Protein AF-A0A970ACL9-F1 (afdb_monomer_lite)

Secondary structure (DSSP, 8-state):
-------GGG--SS--EEEEEEPTTPEEESSTT--EEEE-SS-EEEEEEEETTEEEEEETTEEEEEEGGGEESS--EEEEEESS-EEEESSTT--EEEEEPTT-EEEEEEETTEEEEEETTEEEEEEGGGEESS--EEEEEEPTTPEEESSTT--EEEE-SS-EEEEEEEETTEEEEEETTEEEEEEGGGEESS--EEEEEESS-EEEESSTT--EEEEE-TT-EEEEEEETTEEEEEETTEEEEEEGGGEE-

Sequence (253 aa):
GKTCYVYSSMLQADPIKVTRYIYANSIIRSAPNGSMITKLWRPLLINGTLEGAWTKFTYDGNPAYVATSLTTTTNPPITGYAKSAINVRNAPGGSVIGTIPIGRQIKGVLVGNMVRFTYNNRTGYISASLLQETPVQVTRYIIANSIIRSAPNGSIIIRTWRPLLVSGTIEGAWLKFTYNSKTAYVAMSLTTTGNPAMTGYAKQTLYVRYTPNGSVVGTIPAGYKVSGVLVGNMVRFTYNGRTSYVYASLLRK

pLDDT: mean 95.45, std 6.12, range [53.5, 98.62]

Foldseek 3Di:
DDDDDDPPVPDDPDFAKDWWKQAAQFFKAQDVVHDTPDGHNGIDIFIFTDDDQWTWGDDPNHIIITGPVRIGPDFAKDKFFQQAKWFKALDVVHDGPDIAGGQEIDIATDDHQWGWDQDPNHTIITGVVRGDNDFDKDKWKQAAQFFKALDVVHHTPDGHRHIDTFIAGDHGQWGWGDDPNHIIITGPVRIDPDFAKDKFFFQAWWFKALDVVHDGDDIDGGRDIFTATDDHQWGFGDDPNGTITTGPVRGDD

Radius of gyration: 28.05 Å; chains: 1; bounding box: 60×48×88 Å

Structure (mmCIF, N/CA/C/O backbone):
data_AF-A0A970ACL9-F1
#
_entry.id   AF-A0A970ACL9-F1
#
loop_
_atom_site.group_PDB
_atom_site.id
_atom_site.type_symbol
_atom_site.label_atom_id
_atom_site.label_alt_id
_atom_site.label_comp_id
_atom_site.label_asym_id
_atom_site.label_entity_id
_atom_site.label_seq_id
_atom_site.pdbx_PDB_ins_code
_atom_site.Cartn_x
_atom_site.Cartn_y
_atom_site.Cartn_z
_atom_site.occupancy
_atom_site.B_iso_or_equiv
_atom_site.auth_seq_id
_atom_site.auth_comp_id
_atom_site.auth_asym_id
_atom_site.auth_atom_id
_atom_site.pdbx_PDB_model_num
ATOM 1 N N . GLY A 1 1 ? 15.636 27.192 -54.192 1.00 56.62 1 GLY A N 1
ATOM 2 C CA . GLY A 1 1 ? 15.854 26.239 -53.084 1.00 56.62 1 GLY A CA 1
ATOM 3 C C . GLY A 1 1 ? 17.215 25.604 -53.257 1.00 56.62 1 GLY A C 1
ATOM 4 O O . GLY A 1 1 ? 17.603 25.384 -54.395 1.00 56.62 1 GLY A O 1
ATOM 5 N N . LYS A 1 2 ? 17.967 25.371 -52.177 1.00 53.50 2 LYS A N 1
ATOM 6 C CA . LYS A 1 2 ? 19.235 24.633 -52.267 1.00 53.50 2 LYS A CA 1
ATOM 7 C C . LYS A 1 2 ? 18.927 23.147 -52.445 1.00 53.50 2 LYS A C 1
ATOM 9 O O . LYS A 1 2 ? 18.208 22.579 -51.628 1.00 53.50 2 LYS A O 1
ATOM 14 N N . THR A 1 3 ? 19.453 22.544 -53.505 1.00 71.69 3 THR A N 1
ATOM 15 C CA . THR A 1 3 ? 19.417 21.092 -53.697 1.00 71.69 3 THR A CA 1
ATOM 16 C C . THR A 1 3 ? 20.441 20.462 -52.761 1.00 71.69 3 THR A C 1
ATOM 18 O O . THR A 1 3 ? 21.625 20.786 -52.836 1.00 71.69 3 THR A O 1
ATOM 21 N N . CYS A 1 4 ? 19.985 19.586 -51.870 1.00 64.00 4 CYS A N 1
ATOM 22 C CA . CYS A 1 4 ? 20.847 18.795 -50.997 1.00 64.00 4 CYS A CA 1
ATOM 23 C C . CYS A 1 4 ? 20.868 17.351 -51.503 1.00 64.00 4 CYS A C 1
ATOM 25 O O . CYS A 1 4 ? 19.813 16.781 -51.776 1.00 64.00 4 CYS A O 1
ATOM 27 N N . TYR A 1 5 ? 22.060 16.766 -51.603 1.00 79.75 5 TYR A N 1
ATOM 28 C CA . TYR A 1 5 ? 22.259 15.369 -51.978 1.00 79.75 5 TYR A CA 1
ATOM 29 C C . TYR A 1 5 ? 22.613 14.552 -50.732 1.00 79.75 5 TYR A C 1
ATOM 31 O O . TYR A 1 5 ? 23.406 14.996 -49.902 1.00 79.75 5 TYR A O 1
ATOM 39 N N . VAL A 1 6 ? 22.033 13.358 -50.613 1.00 78.69 6 VAL A N 1
ATOM 40 C CA . VAL A 1 6 ? 22.414 12.340 -49.627 1.00 78.69 6 VAL A CA 1
ATOM 41 C C . VAL A 1 6 ? 22.835 11.089 -50.384 1.00 78.69 6 VAL A C 1
ATOM 43 O O . VAL A 1 6 ? 22.217 10.729 -51.386 1.00 78.69 6 VAL A O 1
ATOM 46 N N . TYR A 1 7 ? 23.900 10.435 -49.929 1.00 78.19 7 TYR A N 1
ATOM 47 C CA . TYR A 1 7 ? 24.307 9.164 -50.509 1.00 78.19 7 TYR A CA 1
ATOM 48 C C . TYR A 1 7 ? 23.232 8.115 -50.233 1.00 78.19 7 TYR A C 1
ATOM 50 O O . TYR A 1 7 ? 22.834 7.918 -49.086 1.00 78.19 7 TYR A O 1
ATOM 58 N N . SER A 1 8 ? 22.784 7.410 -51.271 1.00 78.00 8 SER A N 1
ATOM 59 C CA . SER A 1 8 ? 21.812 6.319 -51.131 1.00 78.00 8 SER A CA 1
ATOM 60 C C . SER A 1 8 ? 22.306 5.212 -50.195 1.00 78.00 8 SER A C 1
ATOM 62 O O . SER A 1 8 ? 21.502 4.593 -49.511 1.00 78.00 8 SER A O 1
ATOM 64 N N . SER A 1 9 ? 23.625 5.025 -50.085 1.00 78.75 9 SER A N 1
ATOM 65 C CA . SER A 1 9 ? 24.265 4.115 -49.127 1.00 78.75 9 SER A CA 1
ATOM 66 C C . SER A 1 9 ? 24.070 4.505 -47.655 1.00 78.75 9 SER A C 1
ATOM 68 O O . SER A 1 9 ? 24.301 3.678 -46.779 1.00 78.75 9 SER A O 1
ATOM 70 N N . MET A 1 10 ? 23.648 5.741 -47.369 1.00 76.25 10 MET A N 1
ATOM 71 C CA . MET A 1 10 ? 23.310 6.216 -46.020 1.00 76.25 10 MET A CA 1
ATOM 72 C C . MET A 1 10 ? 21.811 6.102 -45.710 1.00 76.25 10 MET A C 1
ATOM 74 O O . MET A 1 10 ? 21.384 6.467 -44.615 1.00 76.25 10 MET A O 1
ATOM 78 N N . LEU A 1 11 ? 21.002 5.627 -46.662 1.00 74.81 11 LEU A N 1
ATOM 79 C CA . LEU A 1 11 ? 19.568 5.428 -46.482 1.00 74.81 11 LEU A CA 1
ATOM 80 C C . LEU A 1 11 ? 19.300 3.984 -46.057 1.00 74.81 11 LEU A C 1
ATOM 82 O O . LEU A 1 11 ? 19.805 3.040 -46.658 1.00 74.81 11 LEU A O 1
ATOM 86 N N . GLN A 1 12 ? 18.466 3.814 -45.036 1.00 76.19 12 GLN A N 1
ATOM 87 C CA . GLN A 1 12 ? 17.973 2.510 -44.611 1.00 76.19 12 GLN A CA 1
ATOM 88 C C . GLN A 1 12 ? 16.493 2.397 -44.979 1.00 76.19 12 GLN A C 1
ATOM 90 O O . GLN A 1 12 ? 15.707 3.283 -44.651 1.00 76.19 12 GLN A O 1
ATOM 95 N N . ALA A 1 13 ? 16.127 1.317 -45.672 1.00 73.62 13 ALA A N 1
ATOM 96 C CA . ALA A 1 13 ? 14.748 1.073 -46.094 1.00 73.62 13 ALA A CA 1
ATOM 97 C C . ALA A 1 13 ? 13.833 0.739 -44.905 1.00 73.62 13 ALA A C 1
ATOM 99 O O . ALA A 1 13 ? 12.689 1.186 -44.853 1.00 73.62 13 ALA A O 1
ATOM 100 N N . ASP A 1 14 ? 14.360 -0.011 -43.934 1.00 82.38 14 ASP A N 1
ATOM 101 C CA . ASP A 1 14 ? 13.601 -0.467 -42.777 1.00 82.38 14 ASP A CA 1
ATOM 102 C C . ASP A 1 14 ? 13.785 0.444 -41.557 1.00 82.38 14 ASP A C 1
ATOM 104 O O . ASP A 1 14 ? 14.912 0.830 -41.230 1.00 82.38 14 ASP A O 1
ATOM 108 N N . PRO A 1 15 ? 12.707 0.728 -40.805 1.00 84.69 15 PRO A N 1
ATOM 109 C CA . PRO A 1 15 ? 12.819 1.447 -39.548 1.00 84.69 15 PRO A CA 1
ATOM 110 C C . PRO A 1 15 ? 13.696 0.697 -38.534 1.00 84.69 15 PRO A C 1
ATOM 112 O O . PRO A 1 15 ? 13.547 -0.512 -38.327 1.00 84.69 15 PRO A O 1
ATOM 115 N N . ILE A 1 16 ? 14.580 1.421 -37.843 1.00 91.00 16 ILE A N 1
ATOM 116 C CA . ILE A 1 16 ? 15.475 0.835 -36.836 1.00 91.00 16 ILE A CA 1
ATOM 117 C C . ILE A 1 16 ? 14.667 0.480 -35.584 1.00 91.00 16 ILE A C 1
ATOM 119 O O . ILE A 1 16 ? 14.319 1.352 -34.782 1.00 91.00 16 ILE A O 1
ATOM 123 N N . LYS A 1 17 ? 14.381 -0.811 -35.402 1.00 95.31 17 LYS A N 1
ATOM 124 C CA . LYS A 1 17 ? 13.713 -1.340 -34.205 1.00 95.31 17 LYS A CA 1
ATOM 125 C C . LYS A 1 17 ? 14.690 -1.446 -33.038 1.00 95.31 17 LYS A C 1
ATOM 127 O O . LYS A 1 17 ? 15.824 -1.889 -33.203 1.00 95.31 17 LYS A O 1
ATOM 132 N N . VAL A 1 18 ? 14.234 -1.078 -31.844 1.00 96.25 18 VAL A N 1
ATOM 133 C CA . VAL A 1 18 ? 15.039 -1.095 -30.617 1.00 96.25 18 VAL A CA 1
ATOM 134 C C . VAL A 1 18 ? 14.248 -1.626 -29.427 1.00 96.25 18 VAL A C 1
ATOM 136 O O . VAL A 1 18 ? 13.055 -1.360 -29.284 1.00 96.25 18 VAL A O 1
ATOM 139 N N . THR A 1 19 ? 14.945 -2.312 -28.525 1.00 97.50 19 THR A N 1
ATOM 140 C CA . THR A 1 19 ? 14.450 -2.659 -27.190 1.00 97.50 19 THR A CA 1
ATOM 141 C C . THR A 1 19 ? 15.291 -1.917 -26.166 1.00 97.50 19 THR A C 1
ATOM 143 O O . THR A 1 19 ? 16.500 -2.136 -26.076 1.00 97.50 19 THR A O 1
ATOM 146 N N . ARG A 1 20 ? 14.679 -0.995 -25.421 1.00 97.69 20 ARG A N 1
ATOM 147 C CA . ARG A 1 20 ? 15.388 -0.137 -24.457 1.00 97.69 20 ARG A CA 1
ATOM 148 C C . ARG A 1 20 ? 14.536 0.092 -23.218 1.00 97.69 20 ARG A C 1
ATOM 150 O O . ARG A 1 20 ? 13.313 -0.013 -23.262 1.00 97.69 20 ARG A O 1
ATOM 157 N N . TYR A 1 21 ? 15.182 0.449 -22.119 1.00 98.44 21 TYR A N 1
ATOM 158 C CA . TYR A 1 21 ? 14.506 1.009 -20.962 1.00 98.44 21 TYR A CA 1
ATOM 159 C C . TYR A 1 21 ? 14.418 2.518 -21.093 1.00 98.44 21 TYR A C 1
ATOM 161 O O . TYR A 1 21 ? 15.411 3.178 -21.386 1.00 98.44 21 TYR A O 1
ATOM 169 N N . ILE A 1 22 ? 13.251 3.068 -20.803 1.00 98.50 22 ILE A N 1
ATOM 170 C CA . ILE A 1 22 ? 13.083 4.487 -20.517 1.00 98.50 22 ILE A CA 1
ATOM 171 C C . ILE A 1 22 ? 13.465 4.719 -19.055 1.00 98.50 22 ILE A C 1
ATOM 173 O O . ILE A 1 22 ? 13.025 3.958 -18.189 1.00 98.50 22 ILE A O 1
ATOM 177 N N . TYR A 1 23 ? 14.257 5.751 -18.759 1.00 98.25 23 TYR A N 1
ATOM 178 C CA . TYR A 1 23 ? 14.570 6.105 -17.374 1.00 98.25 23 TYR A CA 1
ATOM 179 C C . TYR A 1 23 ? 13.318 6.543 -16.603 1.00 98.25 23 TYR A C 1
ATOM 181 O O . TYR A 1 23 ? 12.404 7.156 -17.161 1.00 98.25 23 TYR A O 1
ATOM 189 N N . ALA A 1 24 ? 13.302 6.295 -15.290 1.00 97.25 24 ALA A N 1
ATOM 190 C CA . ALA A 1 24 ? 12.320 6.913 -14.403 1.00 97.25 24 ALA A CA 1
ATOM 191 C C . ALA A 1 24 ? 12.362 8.445 -14.528 1.00 97.25 24 ALA A C 1
ATOM 193 O O . ALA A 1 24 ? 13.385 9.024 -14.888 1.00 97.25 24 ALA A O 1
ATOM 194 N N . ASN A 1 25 ? 11.250 9.099 -14.214 1.00 97.12 25 ASN A N 1
ATOM 195 C CA . ASN A 1 25 ? 11.011 10.536 -14.347 1.00 97.12 25 ASN A CA 1
ATOM 196 C C . ASN A 1 25 ? 11.028 11.088 -15.780 1.00 97.12 25 ASN A C 1
ATOM 198 O O . ASN A 1 25 ? 10.815 12.289 -15.960 1.00 97.12 25 ASN A O 1
ATOM 202 N N . SER A 1 26 ? 11.218 10.241 -16.793 1.00 98.12 26 SER A N 1
ATOM 203 C CA . SER A 1 26 ? 11.101 10.649 -18.192 1.00 98.12 26 SER A CA 1
ATOM 204 C C . SER A 1 26 ? 9.653 10.958 -18.557 1.00 98.12 26 SER A C 1
ATOM 206 O O . SER A 1 26 ? 8.713 10.338 -18.051 1.00 98.12 26 SER A O 1
ATOM 208 N N . ILE A 1 27 ? 9.488 11.912 -19.469 1.00 98.25 27 ILE A N 1
ATOM 209 C CA . ILE A 1 27 ? 8.192 12.323 -20.004 1.00 98.25 27 ILE A CA 1
ATOM 210 C C . ILE A 1 27 ? 7.910 11.527 -21.277 1.00 98.25 27 ILE A C 1
ATOM 212 O O . ILE A 1 27 ? 8.714 11.542 -22.210 1.00 98.25 27 ILE A O 1
ATOM 216 N N . ILE A 1 28 ? 6.749 10.881 -21.320 1.00 98.44 28 ILE A N 1
ATOM 217 C CA . ILE A 1 28 ? 6.194 10.248 -22.516 1.00 98.44 28 ILE A CA 1
ATOM 218 C C . ILE A 1 28 ? 5.257 11.240 -23.198 1.00 98.44 28 ILE A C 1
ATOM 220 O O . ILE A 1 28 ? 4.482 11.924 -22.524 1.00 98.44 28 ILE A O 1
ATOM 224 N N . ARG A 1 29 ? 5.332 11.335 -24.525 1.00 98.50 29 ARG A N 1
ATOM 225 C CA . ARG A 1 29 ? 4.602 12.323 -25.332 1.00 98.50 29 ARG A CA 1
ATOM 226 C C . ARG A 1 29 ? 3.764 11.679 -26.428 1.00 98.50 29 ARG A C 1
ATOM 228 O O . ARG A 1 29 ? 4.060 10.568 -26.857 1.00 98.50 29 ARG A O 1
ATOM 235 N N . SER A 1 30 ? 2.753 12.405 -26.901 1.00 98.00 30 SER A N 1
ATOM 236 C CA . SER A 1 30 ? 1.869 11.997 -28.007 1.00 98.00 30 SER A CA 1
ATOM 237 C C . SER A 1 30 ? 2.506 12.123 -29.393 1.00 98.00 30 SER A C 1
ATOM 239 O O . SER A 1 30 ? 2.114 11.421 -30.318 1.00 98.00 30 SER A O 1
ATOM 241 N N . ALA A 1 31 ? 3.510 12.987 -29.528 1.00 97.38 31 ALA A N 1
ATOM 242 C CA . ALA A 1 31 ? 4.313 13.200 -30.729 1.00 97.38 31 ALA A CA 1
ATOM 243 C C . ALA A 1 31 ? 5.703 13.736 -30.328 1.00 97.38 31 ALA A C 1
ATOM 245 O O . ALA A 1 31 ? 5.869 14.185 -29.184 1.00 97.38 31 ALA A O 1
ATOM 246 N N . PRO A 1 32 ? 6.695 13.759 -31.238 1.00 97.06 32 PRO A N 1
ATOM 247 C CA . PRO A 1 32 ? 7.915 14.543 -31.055 1.00 97.06 32 PRO A CA 1
ATOM 248 C C . PRO A 1 32 ? 7.588 15.985 -30.649 1.00 97.06 32 PRO A C 1
ATOM 250 O O . PRO A 1 32 ? 6.841 16.670 -31.340 1.00 97.06 32 PRO A O 1
ATOM 253 N N . ASN A 1 33 ? 8.101 16.435 -29.500 1.00 94.19 33 ASN A N 1
ATOM 254 C CA . ASN A 1 33 ? 7.779 17.735 -28.879 1.00 94.19 33 ASN A CA 1
ATOM 255 C C . ASN A 1 33 ? 6.285 17.998 -28.584 1.00 94.19 33 ASN A C 1
ATOM 257 O O . ASN A 1 33 ? 5.937 19.092 -28.149 1.00 94.19 33 ASN A O 1
ATOM 261 N N . GLY A 1 34 ? 5.410 17.009 -28.766 1.00 95.44 34 GLY A N 1
ATOM 262 C CA . GLY A 1 34 ? 3.977 17.131 -28.519 1.00 95.44 34 GLY A CA 1
ATOM 263 C C . GLY A 1 34 ? 3.615 17.119 -27.035 1.00 95.44 34 GLY A C 1
ATOM 264 O O . GLY A 1 34 ? 4.478 17.126 -26.147 1.00 95.44 34 GLY A O 1
ATOM 265 N N . SER A 1 35 ? 2.313 17.062 -26.764 1.00 97.81 35 SER A N 1
ATOM 266 C CA . SER A 1 35 ? 1.764 17.052 -25.408 1.00 97.81 35 SER A CA 1
ATOM 267 C C . SER A 1 35 ? 2.304 15.894 -24.567 1.00 97.81 35 SER A C 1
ATOM 269 O O . SER A 1 35 ? 2.528 14.785 -25.057 1.00 97.81 35 SER A O 1
ATOM 271 N N . MET A 1 36 ? 2.499 16.159 -23.274 1.00 98.00 36 MET A N 1
ATOM 272 C CA . MET A 1 36 ? 2.802 15.127 -22.283 1.00 98.00 36 MET A CA 1
ATOM 273 C C . MET A 1 36 ? 1.607 14.177 -22.150 1.00 98.00 36 MET A C 1
ATOM 275 O O . MET A 1 36 ? 0.497 14.624 -21.884 1.00 98.00 36 MET A O 1
ATOM 279 N N . ILE A 1 37 ? 1.861 12.875 -22.289 1.00 98.06 37 ILE A N 1
ATOM 280 C CA . ILE A 1 37 ? 0.926 11.812 -21.900 1.00 98.06 37 ILE A CA 1
ATOM 281 C C . ILE A 1 37 ? 1.091 11.540 -20.406 1.00 98.06 37 ILE A C 1
ATOM 283 O O . ILE A 1 37 ? 0.128 11.560 -19.648 1.00 98.06 37 ILE A O 1
ATOM 287 N N . THR A 1 38 ? 2.327 11.273 -19.974 1.00 97.94 38 THR A N 1
ATOM 288 C CA . THR A 1 38 ? 2.631 10.959 -18.576 1.00 97.94 38 THR A CA 1
ATOM 289 C C . THR A 1 38 ? 4.103 11.188 -18.250 1.00 97.94 38 THR A C 1
ATOM 291 O O . THR A 1 38 ? 4.957 11.231 -19.141 1.00 97.94 38 THR A O 1
ATOM 294 N N . LYS A 1 39 ? 4.406 11.292 -16.956 1.00 97.88 39 LYS A N 1
ATOM 295 C CA . LYS A 1 39 ? 5.760 11.214 -16.410 1.00 97.88 39 LYS A CA 1
ATOM 296 C C . LYS A 1 39 ? 5.913 9.879 -15.690 1.00 97.88 39 LYS A C 1
ATOM 298 O O . LYS A 1 39 ? 5.145 9.565 -14.785 1.00 97.88 39 LYS A O 1
ATOM 303 N N . LEU A 1 40 ? 6.900 9.085 -16.090 1.00 97.50 40 LEU A N 1
ATOM 304 C CA . LEU A 1 40 ? 7.096 7.760 -15.511 1.00 97.50 40 LEU A CA 1
ATOM 305 C C . LEU A 1 40 ? 7.622 7.856 -14.076 1.00 97.50 40 LEU A C 1
ATOM 307 O O . LEU A 1 40 ? 8.640 8.494 -13.841 1.00 97.50 40 LEU A O 1
ATOM 311 N N . TRP A 1 41 ? 7.012 7.147 -13.128 1.00 97.38 41 TRP A N 1
ATOM 312 C CA . TRP A 1 41 ? 7.556 7.034 -11.766 1.00 97.38 41 TRP A CA 1
ATOM 313 C C . TRP A 1 41 ? 8.668 5.974 -11.651 1.00 97.38 41 TRP A C 1
ATOM 315 O O . TRP A 1 41 ? 9.490 6.008 -10.739 1.00 97.38 41 TRP A O 1
ATOM 325 N N . ARG A 1 42 ? 8.719 5.023 -12.594 1.00 97.44 42 ARG A N 1
ATOM 326 C CA . ARG A 1 42 ? 9.724 3.950 -12.666 1.00 97.44 42 ARG A CA 1
ATOM 327 C C . ARG A 1 42 ? 10.261 3.774 -14.082 1.00 97.44 42 ARG A C 1
ATOM 329 O O . ARG A 1 42 ? 9.599 4.209 -15.022 1.00 97.44 42 ARG A O 1
ATOM 336 N N . PRO A 1 43 ? 11.390 3.071 -14.266 1.00 98.19 43 PRO A N 1
ATOM 337 C CA . PRO A 1 43 ? 11.818 2.699 -15.600 1.00 98.19 43 PRO A CA 1
ATOM 338 C C . PRO A 1 43 ? 10.804 1.776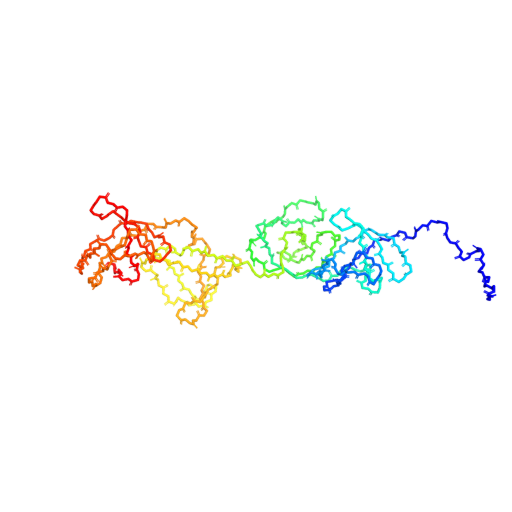 -16.289 1.00 98.19 43 PRO A C 1
ATOM 340 O O . PRO A 1 43 ? 10.104 0.996 -15.631 1.00 98.19 43 PRO A O 1
ATOM 343 N N . LEU A 1 44 ? 10.746 1.858 -17.615 1.00 97.81 44 LEU A N 1
ATOM 344 C CA . LEU A 1 44 ? 9.828 1.082 -18.448 1.00 97.81 44 LEU A CA 1
ATOM 345 C C . LEU A 1 44 ? 10.599 0.437 -19.596 1.00 97.81 44 LEU A C 1
ATOM 347 O O . LEU A 1 44 ? 11.246 1.144 -20.361 1.00 97.81 44 LEU A O 1
ATOM 351 N N . LEU A 1 45 ? 10.520 -0.887 -19.725 1.00 97.88 45 LEU A N 1
ATOM 352 C CA . LEU A 1 45 ? 11.012 -1.574 -20.914 1.00 97.88 45 LEU A CA 1
ATOM 353 C C . LEU A 1 45 ? 10.045 -1.334 -22.072 1.00 97.88 45 LEU A C 1
ATOM 355 O O . LEU A 1 45 ? 8.846 -1.573 -21.931 1.00 97.88 45 LEU A O 1
ATOM 359 N N . ILE A 1 46 ? 10.577 -0.917 -23.215 1.00 97.69 46 ILE A N 1
ATOM 360 C CA . ILE A 1 46 ? 9.810 -0.716 -24.440 1.00 97.69 46 ILE A CA 1
ATOM 361 C C . ILE A 1 46 ? 10.437 -1.470 -25.609 1.00 97.69 46 ILE A C 1
ATOM 363 O O . ILE A 1 46 ? 11.655 -1.633 -25.683 1.00 97.69 46 ILE A O 1
ATOM 367 N N . ASN A 1 47 ? 9.581 -1.868 -26.545 1.00 97.56 47 ASN A N 1
ATOM 368 C CA . ASN A 1 47 ? 9.962 -2.204 -27.911 1.00 97.56 47 ASN A CA 1
ATOM 369 C C . ASN A 1 47 ? 9.463 -1.063 -28.797 1.00 97.56 47 ASN A C 1
ATOM 371 O O . ASN A 1 47 ? 8.278 -0.726 -28.756 1.00 97.56 47 ASN A O 1
ATOM 375 N N . GLY A 1 48 ? 10.365 -0.440 -29.544 1.00 96.44 48 GLY A N 1
ATOM 376 C CA . GLY A 1 48 ? 10.070 0.767 -30.302 1.00 96.44 48 GLY A CA 1
ATOM 377 C C . GLY A 1 48 ? 10.874 0.874 -31.587 1.00 96.44 48 GLY A C 1
ATOM 378 O O . GLY A 1 48 ? 11.582 -0.049 -31.980 1.00 96.44 48 GLY A O 1
ATOM 379 N N . THR A 1 49 ? 10.742 2.020 -32.239 1.00 97.50 49 THR A N 1
ATOM 380 C CA . THR A 1 49 ? 11.418 2.380 -33.486 1.00 97.50 49 THR A CA 1
ATOM 381 C C . THR A 1 49 ? 12.095 3.734 -33.310 1.00 97.50 49 THR A C 1
ATOM 383 O O . THR A 1 49 ? 11.495 4.644 -32.733 1.00 97.50 49 THR A O 1
ATOM 386 N N . LEU A 1 50 ? 13.340 3.874 -33.765 1.00 95.44 50 LEU A N 1
ATOM 387 C CA . LEU A 1 50 ? 14.034 5.162 -33.758 1.00 95.44 50 LEU A CA 1
ATOM 388 C C . LEU A 1 50 ? 13.522 6.052 -34.894 1.00 95.44 50 LEU A C 1
ATOM 390 O O . LEU A 1 50 ? 13.519 5.655 -36.055 1.00 95.44 50 LEU A O 1
ATOM 394 N N . GLU A 1 51 ? 13.143 7.276 -34.544 1.00 93.56 51 GLU A N 1
ATOM 395 C CA . GLU A 1 51 ? 12.713 8.336 -35.454 1.00 93.56 51 GLU A CA 1
ATOM 396 C C . GLU A 1 51 ? 13.514 9.606 -35.119 1.00 93.56 51 GLU A C 1
ATOM 398 O O . GLU A 1 51 ? 13.105 10.465 -34.331 1.00 93.56 51 GLU A O 1
ATOM 403 N N . GLY A 1 52 ? 14.735 9.687 -35.660 1.00 90.12 52 GLY A N 1
ATOM 404 C CA . GLY A 1 52 ? 15.686 10.754 -35.344 1.00 90.12 52 GLY A CA 1
ATOM 405 C C . GLY A 1 52 ? 16.040 10.793 -33.851 1.00 90.12 52 GLY A C 1
ATOM 406 O O . GLY A 1 52 ? 16.517 9.812 -33.282 1.00 90.12 52 GLY A O 1
ATOM 407 N N . ALA A 1 53 ? 15.792 11.931 -33.196 1.00 95.75 53 ALA A N 1
ATOM 408 C CA . ALA A 1 53 ? 16.046 12.120 -31.762 1.00 95.75 53 ALA A CA 1
ATOM 409 C C . ALA A 1 53 ? 15.004 11.448 -30.840 1.00 95.75 53 ALA A C 1
ATOM 411 O O . ALA A 1 53 ? 15.104 11.560 -29.614 1.00 95.75 53 ALA A O 1
ATOM 412 N N . TRP A 1 54 ? 14.006 10.765 -31.407 1.00 97.94 54 TRP A N 1
ATOM 413 C CA . TRP A 1 54 ? 12.886 10.173 -30.682 1.00 97.94 54 TRP A CA 1
ATOM 414 C C . TRP A 1 54 ? 12.845 8.659 -30.846 1.00 97.94 54 TRP A C 1
ATOM 416 O O . TRP A 1 54 ? 13.257 8.104 -31.859 1.00 97.94 54 TRP A O 1
ATOM 426 N N . THR A 1 55 ? 12.316 7.983 -29.834 1.00 98.31 55 THR A N 1
ATOM 427 C CA . THR A 1 55 ? 11.927 6.578 -29.903 1.00 98.31 55 THR A CA 1
ATOM 428 C C . THR A 1 55 ? 10.408 6.512 -29.853 1.00 98.31 55 THR A C 1
ATOM 430 O O . THR A 1 55 ? 9.804 6.925 -28.857 1.00 98.31 55 THR A O 1
ATOM 433 N N . LYS A 1 56 ? 9.798 6.005 -30.922 1.00 98.31 56 LYS A N 1
ATOM 434 C CA . LYS A 1 56 ? 8.361 5.747 -31.025 1.00 98.31 56 LYS A CA 1
ATOM 435 C C . LYS A 1 56 ? 8.043 4.348 -30.519 1.00 98.31 56 LYS A C 1
ATOM 437 O O . LYS A 1 56 ? 8.725 3.391 -30.877 1.00 98.31 56 LYS A O 1
ATOM 442 N N . PHE A 1 57 ? 7.007 4.207 -29.709 1.00 98.12 57 PHE A N 1
ATOM 443 C CA . PHE A 1 57 ? 6.570 2.932 -29.146 1.00 98.12 57 PHE A CA 1
ATOM 444 C C . PHE A 1 57 ? 5.065 2.967 -28.853 1.00 98.12 57 PHE A C 1
ATOM 446 O O . PHE A 1 57 ? 4.418 3.995 -29.037 1.00 98.12 57 PHE A O 1
ATOM 453 N N . THR A 1 58 ? 4.497 1.848 -28.409 1.00 97.88 58 THR A N 1
ATOM 454 C CA . THR A 1 58 ? 3.095 1.790 -27.976 1.00 97.88 58 THR A CA 1
ATOM 455 C C . THR A 1 58 ? 3.007 1.941 -26.462 1.00 97.88 58 THR A C 1
ATOM 457 O O . THR A 1 58 ? 3.634 1.180 -25.724 1.00 97.88 58 THR A O 1
ATOM 460 N N . TYR A 1 59 ? 2.201 2.892 -26.000 1.00 97.06 59 TYR A N 1
ATOM 461 C CA . TYR A 1 59 ? 1.887 3.102 -24.590 1.00 97.06 59 TYR A CA 1
ATOM 462 C C . TYR A 1 59 ? 0.367 3.120 -24.420 1.00 97.06 59 TY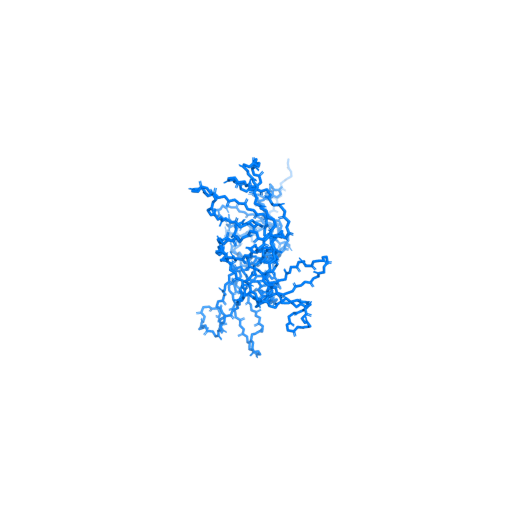R A C 1
ATOM 464 O O . TYR A 1 59 ? -0.317 3.881 -25.100 1.00 97.06 59 TYR A O 1
ATOM 472 N N . ASP A 1 60 ? -0.164 2.242 -23.564 1.00 94.75 60 ASP A N 1
ATOM 473 C CA . ASP A 1 60 ? -1.608 2.072 -23.340 1.00 94.75 60 ASP A CA 1
ATOM 474 C C . ASP A 1 60 ? -2.419 1.957 -24.650 1.00 94.75 60 ASP A C 1
ATOM 476 O O . ASP A 1 60 ? -3.447 2.602 -24.839 1.00 94.75 60 ASP A O 1
ATOM 480 N N . GLY A 1 61 ? -1.906 1.161 -25.597 1.00 96.19 61 GLY A N 1
ATOM 481 C CA . GLY A 1 61 ? -2.531 0.910 -26.902 1.00 96.19 61 GLY A CA 1
ATOM 482 C C . GLY A 1 61 ? -2.339 2.011 -27.952 1.00 96.19 61 GLY A C 1
ATOM 483 O O . GLY A 1 61 ? -2.670 1.789 -29.112 1.00 96.19 61 GLY A O 1
ATOM 484 N N . ASN A 1 62 ? -1.755 3.157 -27.593 1.00 97.31 62 ASN A N 1
ATOM 485 C CA . ASN A 1 62 ? -1.604 4.308 -28.482 1.00 97.31 62 ASN A CA 1
ATOM 486 C C . ASN A 1 62 ? -0.134 4.562 -28.864 1.00 97.31 62 ASN A C 1
ATOM 488 O O . ASN A 1 62 ? 0.768 4.215 -28.095 1.00 97.31 62 ASN A O 1
ATOM 492 N N . PRO A 1 63 ? 0.141 5.186 -30.026 1.00 97.69 63 PRO A N 1
ATOM 493 C CA . PRO A 1 63 ? 1.477 5.671 -30.354 1.00 97.69 63 PRO A CA 1
ATOM 494 C C . PRO A 1 63 ? 1.970 6.689 -29.322 1.00 97.69 63 PRO A C 1
ATOM 496 O O . PRO A 1 63 ? 1.256 7.621 -28.951 1.00 97.69 63 PRO A O 1
ATOM 499 N N . ALA A 1 64 ? 3.211 6.519 -28.887 1.00 98.50 64 ALA A N 1
ATOM 500 C CA . ALA A 1 64 ? 3.863 7.360 -27.903 1.00 98.50 64 ALA A CA 1
ATOM 501 C C . ALA A 1 64 ? 5.342 7.552 -28.241 1.00 98.50 64 ALA A C 1
ATOM 503 O O . ALA A 1 64 ? 5.952 6.744 -28.942 1.00 98.50 64 ALA A O 1
ATOM 504 N N . TYR A 1 65 ? 5.918 8.633 -27.725 1.00 98.62 65 TYR A N 1
ATOM 505 C CA . TYR A 1 65 ? 7.267 9.073 -28.053 1.00 98.62 65 TYR A CA 1
ATOM 506 C C . TYR A 1 65 ? 8.037 9.442 -26.791 1.00 98.62 65 TYR A C 1
ATOM 508 O O . TYR A 1 65 ? 7.503 10.055 -25.863 1.00 98.62 65 TYR A O 1
ATOM 516 N N . VAL A 1 66 ? 9.322 9.107 -26.779 1.00 98.62 66 VAL A N 1
ATOM 517 C CA . VAL A 1 66 ? 10.281 9.537 -25.757 1.00 98.62 66 VAL A CA 1
ATOM 518 C C . VAL A 1 66 ? 11.575 9.979 -26.428 1.00 98.62 66 VAL A C 1
ATOM 520 O O . VAL A 1 66 ? 11.939 9.446 -27.473 1.00 98.62 66 VAL A O 1
ATOM 523 N N . ALA A 1 67 ? 12.275 10.958 -25.855 1.00 98.25 67 ALA A N 1
ATOM 524 C CA . ALA A 1 67 ? 13.584 11.349 -26.365 1.00 98.25 67 ALA A CA 1
ATOM 525 C C . ALA A 1 67 ? 14.564 10.171 -26.242 1.00 98.25 67 ALA A C 1
ATOM 527 O O . ALA A 1 67 ? 14.698 9.579 -25.169 1.00 98.25 67 ALA A O 1
ATOM 528 N N . THR A 1 68 ? 15.272 9.839 -27.323 1.00 97.62 68 THR A N 1
ATOM 529 C CA . THR A 1 68 ? 16.194 8.690 -27.371 1.00 97.62 68 THR A CA 1
ATOM 530 C C . THR A 1 68 ? 17.321 8.816 -26.337 1.00 97.62 68 THR A C 1
ATOM 532 O O . THR A 1 68 ? 17.771 7.807 -25.791 1.00 97.62 68 THR A O 1
ATOM 535 N N . SER A 1 69 ? 17.721 10.045 -25.991 1.00 97.62 69 SER A N 1
ATOM 536 C CA . SER A 1 69 ? 18.690 10.347 -24.926 1.00 97.62 69 SER A CA 1
ATOM 537 C C . SER A 1 69 ? 18.218 9.963 -23.516 1.00 97.62 69 SER A C 1
ATOM 539 O O . SER A 1 69 ? 19.044 9.788 -22.626 1.00 97.62 69 SER A O 1
ATOM 541 N N . LEU A 1 70 ? 16.909 9.780 -23.307 1.00 98.19 70 LEU A N 1
ATOM 542 C CA . LEU A 1 70 ? 16.308 9.350 -22.037 1.00 98.19 70 LEU A CA 1
ATOM 543 C C . LEU A 1 70 ? 16.101 7.831 -21.958 1.00 98.19 70 LEU A C 1
ATOM 545 O O . LEU A 1 70 ? 15.348 7.337 -21.112 1.00 98.19 70 LEU A O 1
ATOM 549 N N . THR A 1 71 ? 16.748 7.080 -22.848 1.00 98.31 71 THR A N 1
ATOM 550 C CA . THR A 1 71 ? 16.640 5.624 -22.894 1.00 98.31 71 THR A CA 1
ATOM 551 C C . THR A 1 71 ? 18.007 4.957 -22.803 1.00 98.31 71 THR A C 1
ATOM 553 O O . THR A 1 71 ? 19.031 5.530 -23.179 1.00 98.31 71 THR A O 1
ATOM 556 N N . THR A 1 72 ? 18.030 3.727 -22.300 1.00 98.00 72 THR A N 1
ATOM 557 C CA . THR A 1 72 ? 19.245 2.935 -22.097 1.00 98.00 72 THR A CA 1
ATOM 558 C C . THR A 1 72 ? 19.025 1.469 -22.452 1.00 98.00 72 THR A C 1
ATOM 560 O O . THR A 1 72 ? 17.908 0.962 -22.400 1.00 98.00 72 THR A O 1
ATOM 563 N N . THR A 1 73 ? 20.093 0.772 -22.822 1.00 97.00 73 THR A N 1
ATOM 564 C CA . THR A 1 73 ? 20.107 -0.692 -22.973 1.00 97.00 73 THR A CA 1
ATOM 565 C C . THR A 1 73 ? 20.554 -1.399 -21.693 1.00 97.00 73 THR A C 1
ATOM 567 O O . THR A 1 73 ? 20.391 -2.610 -21.567 1.00 97.00 73 THR A O 1
ATOM 570 N N . THR A 1 74 ? 21.099 -0.659 -20.725 1.00 97.81 74 THR A N 1
ATOM 571 C CA . THR A 1 74 ? 21.512 -1.206 -19.433 1.00 97.81 74 THR A CA 1
ATOM 572 C C . THR A 1 74 ? 20.320 -1.333 -18.494 1.00 97.81 74 THR A C 1
ATOM 574 O O . THR A 1 74 ? 19.395 -0.527 -18.525 1.00 97.81 74 THR A O 1
ATOM 577 N N . ASN A 1 75 ? 20.347 -2.352 -17.637 1.00 98.19 75 ASN A N 1
ATOM 578 C CA . ASN A 1 75 ? 19.294 -2.595 -16.658 1.00 98.19 75 ASN A CA 1
ATOM 579 C C . ASN A 1 75 ? 19.282 -1.469 -15.598 1.00 98.19 75 ASN A C 1
ATOM 581 O O . ASN A 1 75 ? 20.256 -1.346 -14.848 1.00 98.19 75 ASN A O 1
ATOM 585 N N . PRO A 1 76 ? 18.220 -0.644 -15.510 1.00 98.06 76 PRO A N 1
ATOM 586 C CA . PRO A 1 76 ? 18.205 0.520 -14.631 1.00 98.06 76 PRO A CA 1
ATOM 587 C C . PRO A 1 76 ? 17.820 0.152 -13.187 1.00 98.06 76 PRO A C 1
ATOM 589 O O . PRO A 1 76 ? 17.076 -0.813 -12.965 1.00 98.06 76 PRO A O 1
ATOM 592 N N . PRO A 1 77 ? 18.267 0.926 -12.182 1.00 98.00 77 PRO A N 1
ATOM 593 C CA . PRO A 1 77 ? 17.812 0.755 -10.808 1.00 98.00 77 PRO A CA 1
ATOM 594 C C . PRO A 1 77 ? 16.325 1.105 -10.671 1.00 98.00 77 PRO A C 1
ATOM 596 O O . PRO A 1 77 ? 15.797 1.977 -11.363 1.00 98.00 77 PRO A O 1
ATOM 599 N N . ILE A 1 78 ? 15.648 0.443 -9.738 1.00 98.25 78 ILE A N 1
ATOM 600 C CA . ILE A 1 78 ? 14.243 0.692 -9.412 1.00 98.25 78 ILE A CA 1
ATOM 601 C C . ILE A 1 78 ? 14.023 0.552 -7.906 1.00 98.25 78 ILE A C 1
ATOM 603 O O . ILE A 1 78 ? 14.555 -0.350 -7.254 1.00 98.25 78 ILE A O 1
ATOM 607 N N . THR A 1 79 ? 13.218 1.458 -7.356 1.00 97.50 79 THR A N 1
ATOM 608 C CA . THR A 1 79 ? 12.707 1.383 -5.987 1.00 97.50 79 THR A CA 1
ATOM 609 C C . THR A 1 79 ? 11.194 1.541 -6.016 1.00 97.50 79 THR A C 1
ATOM 611 O O . THR A 1 79 ? 10.673 2.350 -6.778 1.00 97.50 79 THR A O 1
ATOM 614 N N . GLY A 1 80 ? 10.485 0.768 -5.200 1.00 97.56 80 GLY A N 1
ATOM 615 C CA . GLY A 1 80 ? 9.037 0.891 -5.057 1.00 97.56 80 GLY A CA 1
ATOM 616 C C . GLY A 1 80 ? 8.508 0.073 -3.888 1.00 97.56 80 GLY A C 1
ATOM 617 O O . GLY A 1 80 ? 9.253 -0.663 -3.238 1.00 97.56 80 GLY A O 1
ATOM 618 N N . TYR A 1 81 ? 7.214 0.196 -3.623 1.00 97.56 81 TYR A N 1
ATOM 619 C CA . TYR A 1 81 ? 6.521 -0.510 -2.548 1.00 97.56 81 TYR A CA 1
ATOM 620 C C . TYR A 1 81 ? 5.598 -1.573 -3.128 1.00 97.56 81 TYR A C 1
ATOM 622 O O . TYR A 1 81 ? 4.901 -1.325 -4.110 1.00 97.56 81 TYR A O 1
ATOM 630 N N . ALA A 1 82 ? 5.580 -2.760 -2.528 1.00 97.25 82 ALA A N 1
ATOM 631 C CA . ALA A 1 82 ? 4.674 -3.824 -2.939 1.00 97.25 82 ALA A CA 1
ATOM 632 C C . ALA A 1 82 ? 3.209 -3.404 -2.721 1.00 97.25 82 ALA A C 1
ATOM 634 O O . ALA A 1 82 ? 2.794 -3.192 -1.583 1.0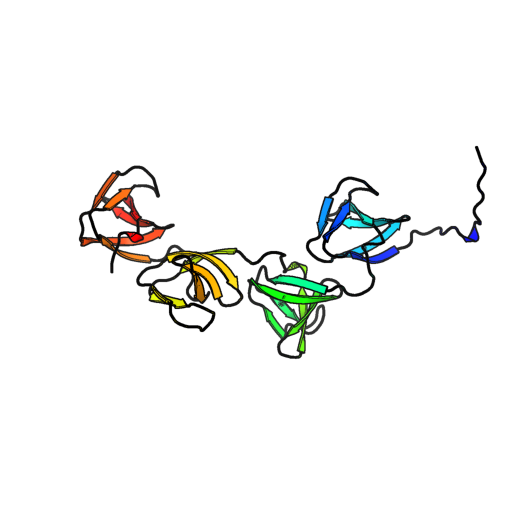0 97.25 82 ALA A O 1
ATOM 635 N N . LYS A 1 83 ? 2.407 -3.305 -3.790 1.00 95.50 83 LYS A N 1
ATOM 636 C CA . LYS A 1 83 ? 0.985 -2.900 -3.704 1.00 95.50 83 LYS A CA 1
ATOM 637 C C . LYS A 1 83 ? 0.055 -4.023 -3.220 1.00 95.50 83 LYS A C 1
ATOM 639 O O . LYS A 1 83 ? -1.113 -3.805 -2.933 1.00 95.50 83 LYS A O 1
ATOM 644 N N . SER A 1 84 ? 0.580 -5.244 -3.161 1.00 93.88 84 SER A N 1
ATOM 645 C CA . SER A 1 84 ? -0.088 -6.475 -2.723 1.00 93.88 84 SER A CA 1
ATOM 646 C C . SER A 1 84 ? 0.971 -7.472 -2.240 1.00 93.88 84 SER A C 1
ATOM 648 O O . SER A 1 84 ? 2.159 -7.148 -2.254 1.00 93.88 84 SER A O 1
ATOM 650 N N . ALA A 1 85 ? 0.570 -8.666 -1.801 1.00 94.31 85 ALA A N 1
ATOM 651 C CA . ALA A 1 85 ? 1.525 -9.753 -1.610 1.00 94.31 85 ALA A CA 1
ATOM 652 C C . ALA A 1 85 ? 2.081 -10.200 -2.976 1.00 94.31 85 ALA A C 1
ATOM 654 O O . ALA A 1 85 ? 1.313 -10.408 -3.914 1.00 94.31 85 ALA A O 1
ATOM 655 N N . ILE A 1 86 ? 3.404 -10.329 -3.098 1.00 96.50 86 ILE A N 1
ATOM 656 C CA . ILE A 1 86 ? 4.072 -10.626 -4.374 1.00 96.50 86 ILE A CA 1
ATOM 657 C C . ILE A 1 86 ? 4.914 -11.887 -4.246 1.00 96.50 86 ILE A C 1
ATOM 659 O O . ILE A 1 86 ? 5.776 -11.969 -3.374 1.00 96.50 86 ILE A O 1
ATOM 663 N N . ASN A 1 87 ? 4.728 -12.834 -5.160 1.00 97.62 87 ASN A 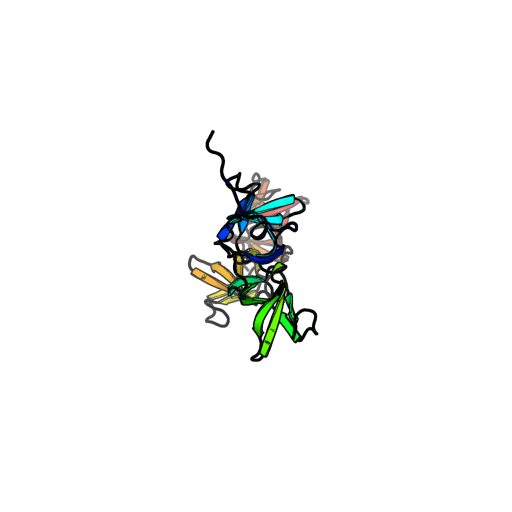N 1
ATOM 664 C CA . ASN A 1 87 ? 5.587 -14.010 -5.250 1.00 97.62 87 ASN A CA 1
ATOM 665 C C . ASN A 1 87 ? 6.995 -13.618 -5.710 1.00 97.62 87 ASN A C 1
ATOM 667 O O . ASN A 1 87 ? 7.161 -12.965 -6.744 1.00 97.62 87 ASN A O 1
ATOM 671 N N . VAL A 1 88 ? 8.000 -14.068 -4.965 1.00 98.38 88 VAL A N 1
ATOM 672 C CA . VAL A 1 88 ? 9.412 -14.007 -5.349 1.00 98.38 88 VAL A CA 1
ATOM 673 C C . VAL A 1 88 ? 9.743 -15.255 -6.144 1.00 98.38 88 VAL A C 1
ATOM 675 O O . VAL A 1 88 ? 9.412 -16.360 -5.719 1.00 98.38 88 VAL A O 1
ATOM 678 N N . ARG A 1 89 ? 10.414 -15.095 -7.281 1.00 98.25 89 ARG A N 1
ATOM 679 C CA . ARG A 1 89 ? 10.837 -16.198 -8.150 1.00 98.25 89 ARG A CA 1
ATOM 680 C C . ARG A 1 89 ? 12.356 -16.293 -8.235 1.00 98.25 89 ARG A C 1
ATOM 682 O O . ARG A 1 89 ? 13.037 -15.280 -8.086 1.00 98.25 89 ARG A O 1
ATOM 689 N N . ASN A 1 90 ? 12.885 -17.488 -8.486 1.00 97.56 90 ASN A N 1
ATOM 690 C CA . ASN A 1 90 ? 14.329 -17.711 -8.673 1.00 97.56 90 ASN A CA 1
ATOM 691 C C . ASN A 1 90 ? 14.869 -17.176 -10.015 1.00 97.56 90 ASN A C 1
ATOM 693 O O . ASN A 1 90 ? 16.053 -16.874 -10.124 1.00 97.56 90 ASN A O 1
ATOM 697 N N . ALA A 1 91 ? 14.000 -17.025 -11.013 1.00 96.25 91 ALA A N 1
ATOM 698 C CA . ALA A 1 91 ? 14.280 -16.439 -12.321 1.00 96.25 91 ALA A CA 1
ATOM 699 C C . ALA A 1 91 ? 13.009 -15.764 -12.877 1.00 96.25 91 ALA A C 1
ATOM 701 O O . ALA A 1 91 ? 11.905 -16.060 -12.401 1.00 96.25 91 ALA A O 1
ATOM 702 N N . PRO A 1 92 ? 13.107 -14.885 -13.893 1.00 93.38 92 PRO A N 1
ATOM 703 C CA . PRO A 1 92 ? 11.942 -14.441 -14.656 1.00 93.38 92 PRO A CA 1
ATOM 704 C C . PRO A 1 92 ? 11.160 -15.649 -15.198 1.00 93.38 92 PRO A C 1
ATOM 706 O O . PRO A 1 92 ? 11.714 -16.475 -15.910 1.00 93.38 92 PRO A O 1
ATOM 709 N N . GLY A 1 93 ? 9.889 -15.790 -14.810 1.00 88.31 93 GLY A N 1
ATOM 710 C CA . GLY A 1 93 ? 9.062 -16.954 -15.171 1.00 88.31 93 GLY A CA 1
ATOM 711 C C . GLY A 1 93 ? 9.384 -18.260 -14.423 1.00 88.31 93 GLY A C 1
ATOM 712 O O . GLY A 1 93 ? 8.672 -19.239 -14.605 1.00 88.31 93 GLY A O 1
ATOM 713 N N . GLY A 1 94 ? 10.399 -18.277 -13.552 1.00 94.31 94 GLY A N 1
ATOM 714 C CA . GLY A 1 94 ? 10.810 -19.461 -12.792 1.00 94.31 94 GLY A CA 1
ATOM 715 C C . GLY A 1 94 ? 9.930 -19.777 -11.575 1.00 94.31 94 GLY A C 1
ATOM 716 O O . GLY A 1 94 ? 8.911 -19.125 -11.320 1.00 94.31 94 GLY A O 1
ATOM 717 N N . SER A 1 95 ? 10.343 -20.773 -10.792 1.00 97.44 95 SER A N 1
ATOM 718 C CA . SER A 1 95 ? 9.641 -21.248 -9.593 1.00 97.44 95 SER A CA 1
ATOM 719 C C . SER A 1 95 ? 9.539 -20.180 -8.503 1.00 97.44 95 SER A C 1
ATOM 721 O O . SER A 1 95 ? 10.449 -19.370 -8.313 1.00 97.44 95 SER A O 1
ATOM 723 N N . VAL A 1 96 ? 8.431 -20.201 -7.755 1.00 98.19 96 VAL A N 1
ATOM 724 C CA . VAL A 1 96 ? 8.238 -19.348 -6.575 1.00 98.19 96 VAL A CA 1
ATOM 725 C C . VAL A 1 96 ? 9.115 -19.860 -5.431 1.00 98.19 96 VAL A C 1
ATOM 727 O O . VAL A 1 96 ? 9.070 -21.038 -5.097 1.00 98.19 96 VAL A O 1
ATOM 730 N N . ILE A 1 97 ? 9.904 -18.968 -4.834 1.00 97.81 97 ILE A N 1
ATOM 731 C CA . ILE A 1 97 ? 10.837 -19.254 -3.729 1.00 97.81 97 ILE A CA 1
ATOM 732 C C . ILE A 1 97 ? 10.470 -18.523 -2.432 1.00 97.81 97 ILE A C 1
ATOM 734 O O . ILE A 1 97 ? 11.193 -18.606 -1.442 1.00 97.81 97 ILE A O 1
ATOM 738 N N . GLY A 1 98 ? 9.372 -17.770 -2.441 1.00 97.62 98 GLY A N 1
ATOM 739 C CA . GLY A 1 98 ? 8.875 -17.045 -1.282 1.00 97.62 98 GLY A CA 1
ATOM 740 C C . GLY A 1 98 ? 7.906 -15.938 -1.671 1.00 97.62 98 GLY A C 1
ATOM 741 O O . GLY A 1 98 ? 7.516 -15.813 -2.833 1.00 97.62 98 GLY A O 1
ATOM 742 N N . THR A 1 99 ? 7.555 -15.106 -0.693 1.00 96.69 99 THR A N 1
ATOM 743 C CA . THR A 1 99 ? 6.579 -14.025 -0.861 1.00 96.69 99 THR A CA 1
ATOM 744 C C . THR A 1 99 ? 7.060 -12.756 -0.169 1.00 96.69 99 THR A C 1
ATOM 746 O O . THR A 1 99 ? 7.642 -12.793 0.917 1.00 96.69 99 THR A O 1
ATOM 749 N N . ILE A 1 100 ? 6.801 -11.617 -0.803 1.00 95.19 100 ILE A N 1
ATOM 750 C CA . ILE A 1 100 ? 6.959 -10.281 -0.239 1.00 95.19 100 ILE A CA 1
ATOM 751 C C . ILE A 1 100 ? 5.592 -9.792 0.246 1.00 95.19 100 ILE A C 1
ATOM 753 O O . ILE A 1 100 ? 4.646 -9.798 -0.544 1.00 95.19 100 ILE A O 1
ATOM 757 N N . PRO A 1 101 ? 5.459 -9.349 1.508 1.00 94.12 101 PRO A N 1
ATOM 758 C CA . PRO A 1 101 ? 4.213 -8.772 1.991 1.00 94.12 101 PRO A CA 1
ATOM 759 C C . PRO A 1 101 ? 3.960 -7.386 1.382 1.00 94.12 101 PRO A C 1
ATOM 761 O O . PRO A 1 101 ? 4.892 -6.665 1.016 1.00 94.12 101 PRO A O 1
ATOM 764 N N . ILE A 1 102 ? 2.686 -6.992 1.340 1.00 95.12 102 ILE A N 1
ATOM 765 C CA . ILE A 1 102 ? 2.250 -5.640 0.967 1.00 95.12 102 ILE A CA 1
ATOM 766 C C . ILE A 1 102 ? 2.986 -4.560 1.782 1.00 95.12 102 ILE A C 1
ATOM 768 O O . ILE A 1 102 ? 3.342 -4.761 2.943 1.00 95.12 102 ILE A O 1
ATOM 772 N N . GLY A 1 103 ? 3.251 -3.412 1.161 1.00 94.81 103 GLY A N 1
ATOM 773 C CA . GLY A 1 103 ? 3.921 -2.264 1.776 1.00 94.81 103 GLY A CA 1
ATOM 774 C C . GLY A 1 103 ? 5.431 -2.428 1.963 1.00 94.81 103 GLY A C 1
ATOM 775 O O . GLY A 1 103 ? 6.114 -1.465 2.304 1.00 94.81 103 GLY A O 1
ATOM 776 N N . ARG A 1 104 ? 6.008 -3.611 1.708 1.00 95.00 104 ARG A N 1
ATOM 777 C CA . ARG A 1 104 ? 7.465 -3.789 1.749 1.00 95.00 104 ARG A CA 1
ATOM 778 C C . ARG A 1 104 ? 8.119 -2.945 0.654 1.00 95.00 104 ARG A C 1
ATOM 780 O O . ARG A 1 104 ? 7.815 -3.115 -0.526 1.00 95.00 104 ARG A O 1
ATOM 787 N N . GLN A 1 105 ? 9.053 -2.076 1.046 1.00 95.69 105 GLN A N 1
ATOM 788 C CA . GLN A 1 105 ? 9.918 -1.380 0.096 1.00 95.69 105 GLN A CA 1
ATOM 789 C C . GLN A 1 105 ? 10.903 -2.371 -0.524 1.00 95.69 105 GLN A C 1
ATOM 791 O O . GLN A 1 105 ? 11.552 -3.137 0.200 1.00 95.69 105 GLN A O 1
ATOM 796 N N . ILE A 1 106 ? 11.029 -2.321 -1.844 1.00 96.88 106 ILE A N 1
ATOM 797 C CA . ILE A 1 106 ? 11.945 -3.124 -2.645 1.00 96.88 106 ILE A CA 1
ATOM 798 C C . ILE A 1 106 ? 12.891 -2.187 -3.383 1.00 96.88 106 ILE A C 1
ATOM 800 O O . ILE A 1 106 ? 12.456 -1.206 -3.984 1.00 96.88 106 ILE A O 1
ATOM 804 N N . LYS A 1 107 ? 14.182 -2.512 -3.326 1.00 97.75 107 LYS A N 1
ATOM 805 C CA . LYS A 1 107 ? 15.264 -1.849 -4.053 1.00 97.75 107 LYS A CA 1
ATOM 806 C C . LYS A 1 107 ? 15.972 -2.910 -4.884 1.00 97.75 107 LYS A C 1
ATOM 808 O O . LYS A 1 107 ? 16.327 -3.960 -4.350 1.00 97.75 107 LYS A O 1
ATOM 813 N N . GLY A 1 108 ? 16.146 -2.658 -6.172 1.00 98.19 108 GLY A N 1
ATOM 814 C CA . GLY A 1 108 ? 16.758 -3.623 -7.076 1.00 98.19 108 GLY A CA 1
ATOM 815 C C . GLY A 1 108 ? 17.036 -3.033 -8.447 1.00 98.19 108 GLY A C 1
ATOM 816 O O . GLY A 1 108 ? 17.109 -1.816 -8.617 1.00 98.19 108 GLY A O 1
ATOM 817 N N . VAL A 1 109 ? 17.177 -3.917 -9.427 1.00 98.31 109 VAL A N 1
ATOM 818 C CA . VAL A 1 109 ? 17.451 -3.563 -10.820 1.00 98.31 109 VAL A CA 1
ATOM 819 C C . VAL A 1 109 ? 16.361 -4.155 -11.706 1.00 98.31 109 VAL A C 1
ATOM 821 O O . VAL A 1 109 ? 15.987 -5.316 -11.531 1.00 98.31 109 VAL A O 1
ATOM 824 N N . LEU A 1 110 ? 15.839 -3.375 -12.649 1.00 98.06 110 LEU A N 1
ATOM 825 C CA . LEU A 1 110 ? 14.844 -3.844 -13.606 1.00 98.06 110 LEU A CA 1
ATOM 826 C C . LEU A 1 110 ? 15.516 -4.695 -14.696 1.00 98.06 110 LEU A C 1
ATOM 828 O O . LEU A 1 110 ? 16.378 -4.212 -15.423 1.00 98.06 110 LEU A O 1
ATOM 832 N N . VAL A 1 111 ? 15.118 -5.962 -14.793 1.00 97.31 111 VAL A N 1
ATOM 833 C CA . VAL A 1 111 ? 15.542 -6.932 -15.808 1.00 97.31 111 VAL A CA 1
ATOM 834 C C . VAL A 1 111 ? 14.294 -7.418 -16.537 1.00 97.31 111 VAL A C 1
ATOM 836 O O . VAL A 1 111 ? 13.465 -8.147 -15.983 1.00 97.31 111 VAL A O 1
ATOM 839 N N . GLY A 1 112 ? 14.123 -6.975 -17.775 1.00 95.50 112 GLY A N 1
ATOM 840 C CA . GLY A 1 112 ? 12.869 -7.126 -18.492 1.00 95.50 112 GLY A CA 1
ATOM 841 C C . GLY A 1 112 ? 11.745 -6.369 -17.772 1.00 95.50 112 GLY A C 1
ATOM 842 O O . GLY A 1 112 ? 11.852 -5.180 -17.488 1.00 95.50 112 GLY A O 1
ATOM 843 N N . ASN A 1 113 ? 10.688 -7.094 -17.403 1.00 95.25 113 ASN A N 1
ATOM 844 C CA . ASN A 1 113 ? 9.576 -6.584 -16.586 1.00 95.25 113 ASN A CA 1
ATOM 845 C C . ASN A 1 113 ? 9.655 -7.024 -15.107 1.00 95.25 113 ASN A C 1
ATOM 847 O O . ASN A 1 113 ? 8.684 -6.890 -14.352 1.00 95.25 113 ASN A O 1
ATOM 851 N N . MET A 1 114 ? 10.794 -7.583 -14.687 1.00 97.94 114 MET A N 1
ATOM 852 C CA . MET A 1 114 ? 11.023 -8.121 -13.346 1.00 97.94 114 MET A CA 1
ATOM 853 C C . MET A 1 114 ? 12.059 -7.285 -12.596 1.00 97.94 114 MET A C 1
ATOM 855 O O . MET A 1 114 ? 13.066 -6.877 -13.160 1.00 97.94 114 MET A O 1
ATOM 859 N N . VAL A 1 115 ? 11.856 -7.065 -11.303 1.00 98.50 115 VAL A N 1
ATOM 860 C CA . VAL A 1 115 ? 12.868 -6.472 -10.425 1.00 98.50 115 VAL A CA 1
ATOM 861 C C . VAL A 1 115 ? 13.726 -7.585 -9.855 1.00 98.50 115 VAL A C 1
ATOM 863 O O . VAL A 1 115 ? 13.222 -8.424 -9.111 1.00 98.50 115 VAL A O 1
ATOM 866 N N . ARG A 1 116 ? 15.015 -7.570 -10.187 1.00 98.62 116 ARG A N 1
ATOM 867 C CA . ARG A 1 116 ? 16.043 -8.427 -9.600 1.00 98.62 116 ARG A CA 1
ATOM 868 C C . ARG A 1 116 ? 16.581 -7.787 -8.324 1.00 98.62 116 ARG A C 1
ATOM 870 O O . ARG A 1 116 ? 16.999 -6.628 -8.345 1.00 98.62 116 ARG A O 1
ATOM 877 N N . PHE A 1 117 ? 16.596 -8.535 -7.230 1.00 98.38 117 PHE A N 1
ATOM 878 C CA . PHE A 1 117 ? 17.055 -8.070 -5.919 1.00 98.38 117 PHE A CA 1
ATOM 879 C C . PHE A 1 117 ? 17.566 -9.242 -5.072 1.00 98.38 117 PHE A C 1
ATOM 881 O O . PHE A 1 117 ? 17.383 -10.406 -5.432 1.00 98.38 117 PHE A O 1
ATOM 888 N N . THR A 1 118 ? 18.201 -8.942 -3.940 1.00 97.75 118 THR A N 1
ATOM 889 C CA . THR A 1 118 ? 18.622 -9.964 -2.974 1.00 97.75 118 THR A CA 1
ATOM 890 C C . THR A 1 118 ? 17.450 -10.354 -2.074 1.00 97.75 118 THR A C 1
ATOM 892 O O . THR A 1 118 ? 16.886 -9.511 -1.374 1.00 97.75 118 THR A O 1
ATOM 895 N N . TYR A 1 119 ? 17.110 -11.639 -2.059 1.00 96.81 119 TYR A N 1
ATOM 896 C CA . TYR A 1 119 ? 16.082 -12.240 -1.216 1.00 96.81 119 TYR A CA 1
ATOM 897 C C . TYR A 1 119 ? 16.673 -13.436 -0.467 1.00 96.81 119 TYR A C 1
ATOM 899 O O . TYR A 1 119 ? 17.144 -14.379 -1.098 1.00 96.81 119 TYR A O 1
ATOM 907 N N . ASN A 1 120 ? 16.674 -13.396 0.870 1.00 95.06 120 ASN A N 1
ATOM 908 C CA . ASN A 1 120 ? 17.240 -14.448 1.728 1.00 95.06 120 ASN A CA 1
ATOM 909 C C . ASN A 1 120 ? 18.642 -14.911 1.272 1.00 95.06 120 ASN A C 1
ATOM 911 O O . ASN A 1 120 ? 18.886 -16.101 1.087 1.00 95.06 120 ASN A O 1
ATOM 915 N N . ASN A 1 121 ? 19.551 -13.953 1.042 1.00 96.19 121 ASN A N 1
ATOM 916 C CA . ASN A 1 121 ? 20.929 -14.174 0.568 1.00 96.19 121 ASN A CA 1
ATOM 917 C C . ASN A 1 121 ? 21.058 -14.835 -0.818 1.00 96.19 121 ASN A C 1
ATOM 919 O O . ASN A 1 121 ? 22.125 -15.325 -1.176 1.00 96.19 121 ASN A O 1
ATOM 923 N N . ARG A 1 122 ? 19.989 -14.848 -1.620 1.00 96.25 122 ARG A N 1
ATOM 924 C CA . ARG A 1 122 ? 19.979 -15.360 -2.998 1.00 96.25 122 ARG A CA 1
ATOM 925 C C . ARG A 1 122 ? 19.372 -14.331 -3.945 1.00 96.25 122 ARG A C 1
ATOM 927 O O . ARG A 1 122 ? 18.780 -13.344 -3.516 1.00 96.25 122 ARG A O 1
ATOM 934 N N . THR A 1 123 ? 19.512 -14.559 -5.247 1.00 97.75 123 THR A N 1
ATOM 935 C CA . THR A 1 123 ? 18.841 -13.723 -6.249 1.00 97.75 123 THR A CA 1
ATOM 936 C C . THR A 1 123 ? 17.349 -14.050 -6.283 1.00 97.75 123 THR A C 1
ATOM 938 O O . THR A 1 123 ? 16.970 -15.215 -6.400 1.00 97.75 123 THR A O 1
ATOM 941 N N . GLY A 1 124 ? 16.511 -13.018 -6.205 1.00 98.31 124 GLY A N 1
ATOM 942 C CA . GLY A 1 124 ? 15.065 -13.108 -6.364 1.00 98.31 124 GLY A CA 1
ATOM 943 C C . GLY A 1 124 ? 14.549 -12.133 -7.419 1.00 98.31 124 GLY A C 1
ATOM 944 O O . GLY A 1 124 ? 15.151 -11.088 -7.676 1.00 98.31 124 GLY A O 1
ATOM 945 N N . TYR A 1 125 ? 13.409 -12.480 -8.012 1.00 98.62 125 TYR A N 1
ATOM 946 C CA . TYR A 1 125 ? 12.706 -11.680 -9.009 1.00 98.62 125 TYR A CA 1
ATOM 947 C C . TYR A 1 125 ? 11.252 -11.456 -8.592 1.00 98.62 125 TYR A C 1
ATOM 949 O O . TYR A 1 125 ? 10.571 -12.400 -8.190 1.00 98.62 125 TYR A O 1
ATOM 957 N N . ILE A 1 126 ? 10.763 -10.223 -8.717 1.00 98.44 126 ILE A N 1
ATOM 958 C CA . ILE A 1 126 ? 9.340 -9.879 -8.557 1.00 98.44 126 ILE A CA 1
ATOM 959 C C . ILE A 1 126 ? 8.838 -9.086 -9.761 1.00 98.44 126 ILE A C 1
ATOM 961 O O . ILE A 1 126 ? 9.610 -8.397 -10.420 1.00 98.44 126 ILE A O 1
ATOM 965 N N . SER A 1 127 ? 7.534 -9.123 -10.039 1.00 97.38 127 SER A N 1
ATOM 966 C CA . SER A 1 127 ? 6.971 -8.305 -11.117 1.00 97.38 127 SER A CA 1
ATOM 967 C C . SER A 1 127 ? 7.019 -6.822 -10.762 1.00 97.38 127 SER A C 1
ATOM 969 O O . SER A 1 127 ? 6.434 -6.405 -9.760 1.00 97.38 127 SER A O 1
ATOM 971 N N . ALA A 1 128 ? 7.645 -6.010 -11.619 1.00 97.38 128 ALA A N 1
ATOM 972 C CA . ALA A 1 128 ? 7.672 -4.561 -11.432 1.00 97.38 128 ALA A CA 1
ATOM 973 C C . ALA A 1 128 ? 6.251 -3.975 -11.432 1.00 97.38 128 ALA A C 1
ATOM 975 O O . ALA A 1 128 ? 5.967 -3.062 -10.665 1.00 97.38 128 ALA A O 1
ATOM 976 N N . SER A 1 129 ? 5.327 -4.547 -12.217 1.00 96.19 129 SER A N 1
ATOM 977 C CA . SER A 1 129 ? 3.916 -4.127 -12.299 1.00 96.19 129 SER A CA 1
ATOM 978 C C . SER A 1 129 ? 3.160 -4.156 -10.962 1.00 96.19 129 SER A C 1
ATOM 980 O O . SER A 1 129 ? 2.154 -3.458 -10.808 1.00 96.19 129 SER A O 1
ATOM 982 N N . LEU A 1 130 ? 3.654 -4.921 -9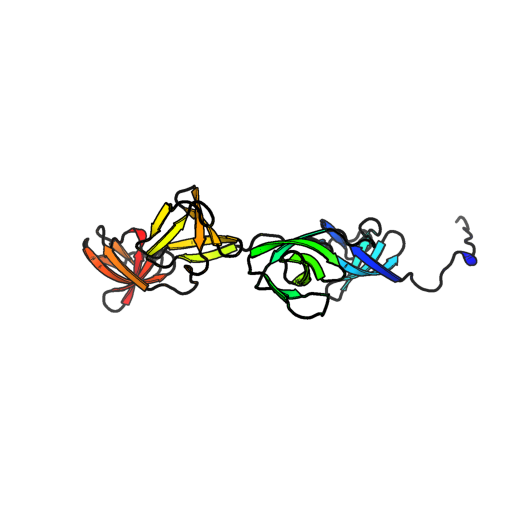.984 1.00 97.31 130 LEU A N 1
ATOM 983 C CA . LEU A 1 130 ? 3.081 -5.048 -8.643 1.00 97.31 130 LEU A CA 1
ATOM 984 C C . LEU A 1 130 ? 3.691 -4.068 -7.629 1.00 97.31 130 LEU A C 1
ATOM 986 O O . LEU A 1 130 ? 3.341 -4.104 -6.450 1.00 97.31 130 LEU A O 1
ATOM 990 N N . LEU A 1 131 ? 4.569 -3.176 -8.084 1.00 97.88 131 LEU A N 1
ATOM 991 C CA . LEU A 1 131 ? 5.093 -2.074 -7.292 1.00 97.88 131 LEU A CA 1
ATOM 992 C C . LEU A 1 131 ? 4.307 -0.782 -7.542 1.00 97.88 131 LEU A C 1
ATOM 994 O O . LEU A 1 131 ? 3.750 -0.580 -8.623 1.00 97.88 131 LEU A O 1
ATOM 998 N N . GLN A 1 132 ? 4.327 0.096 -6.546 1.00 97.50 132 GLN A N 1
ATOM 999 C CA . GLN A 1 132 ? 3.864 1.480 -6.610 1.00 97.50 132 GLN A CA 1
ATOM 1000 C C . GLN A 1 132 ? 4.942 2.431 -6.069 1.00 97.50 132 GLN A C 1
ATOM 1002 O O . GLN A 1 132 ? 5.828 2.010 -5.321 1.00 97.50 132 GLN A O 1
ATOM 1007 N N . GLU A 1 133 ? 4.865 3.702 -6.456 1.00 97.00 133 GLU A N 1
ATOM 1008 C CA . GLU A 1 133 ? 5.842 4.733 -6.085 1.00 97.00 133 GLU A CA 1
ATOM 1009 C C . GLU A 1 133 ? 5.793 5.072 -4.594 1.00 97.00 133 GLU A C 1
ATOM 1011 O O . GLU A 1 133 ? 6.819 5.095 -3.915 1.00 97.00 133 GLU A O 1
ATOM 1016 N N . THR A 1 134 ? 4.589 5.310 -4.075 1.00 96.38 134 THR A N 1
ATOM 1017 C CA . THR A 1 134 ? 4.382 5.795 -2.712 1.00 96.38 134 THR A CA 1
ATOM 1018 C C . THR A 1 134 ? 4.104 4.649 -1.736 1.00 96.38 134 THR A C 1
ATOM 1020 O O . THR A 1 134 ? 3.600 3.593 -2.133 1.00 96.38 134 THR A O 1
ATOM 1023 N N . PRO A 1 135 ? 4.410 4.817 -0.438 1.00 96.25 135 PRO A N 1
ATOM 1024 C CA . PRO A 1 135 ? 4.053 3.832 0.577 1.00 96.25 135 PRO A CA 1
ATOM 1025 C C . PRO A 1 135 ? 2.547 3.534 0.614 1.00 96.25 135 PRO A C 1
ATOM 1027 O O . PRO A 1 135 ? 1.719 4.413 0.373 1.00 96.25 135 PRO A O 1
ATOM 1030 N N . VAL A 1 136 ? 2.179 2.299 0.961 1.00 96.62 136 VAL A N 1
ATOM 1031 C CA . VAL A 1 136 ? 0.773 1.869 1.008 1.00 96.62 136 VAL A CA 1
ATOM 1032 C C . VAL A 1 136 ? 0.087 2.470 2.238 1.00 96.62 136 VAL A C 1
ATOM 1034 O O . VAL A 1 136 ? 0.341 2.034 3.361 1.00 96.62 136 VAL A O 1
ATOM 1037 N N . GLN A 1 137 ? -0.787 3.457 2.028 1.00 96.88 137 GLN A N 1
ATOM 1038 C CA . GLN A 1 137 ? -1.625 4.040 3.081 1.00 96.88 137 GLN A CA 1
ATOM 1039 C C . GLN A 1 137 ? -2.917 3.241 3.258 1.00 96.88 137 GLN A C 1
ATOM 1041 O O . GLN A 1 137 ? -3.557 2.861 2.278 1.00 96.88 137 GLN A O 1
ATOM 1046 N N . VAL A 1 138 ? -3.322 3.015 4.506 1.00 97.00 138 VAL A N 1
ATOM 1047 C CA . VAL A 1 138 ? -4.578 2.344 4.855 1.00 97.00 138 VAL A CA 1
ATOM 1048 C C . VAL A 1 138 ? -5.222 2.976 6.081 1.00 97.00 138 VAL A C 1
ATOM 1050 O O . VAL A 1 138 ? -4.540 3.475 6.976 1.00 97.00 138 VAL A O 1
ATOM 1053 N N . THR A 1 139 ? -6.544 2.871 6.156 1.00 97.56 139 THR A N 1
ATOM 1054 C CA . THR A 1 139 ? -7.318 3.137 7.369 1.00 97.56 139 THR A CA 1
ATOM 1055 C C . THR A 1 139 ? -7.838 1.815 7.917 1.00 97.56 139 THR A C 1
ATOM 1057 O O . THR A 1 139 ? -8.467 1.043 7.191 1.00 97.56 139 THR A O 1
ATOM 1060 N N . ARG A 1 140 ? -7.537 1.517 9.182 1.00 97.75 140 ARG A N 1
ATOM 1061 C CA . ARG A 1 140 ? -7.890 0.248 9.835 1.00 97.75 140 ARG A CA 1
ATOM 1062 C C . ARG A 1 140 ? -8.239 0.457 11.300 1.00 97.75 140 ARG A C 1
ATOM 1064 O O . ARG A 1 140 ? -7.762 1.396 11.935 1.00 97.75 140 ARG A O 1
ATOM 1071 N N . TYR A 1 141 ? -9.019 -0.462 11.853 1.00 98.38 141 TYR A N 1
ATOM 1072 C CA . TYR A 1 141 ? -9.183 -0.562 13.294 1.00 98.38 141 TYR A CA 1
ATOM 1073 C C . TYR A 1 141 ? -8.045 -1.377 13.895 1.00 98.38 141 TYR A C 1
ATOM 1075 O O . TYR A 1 141 ? -7.787 -2.498 13.464 1.00 98.38 141 TYR A O 1
ATOM 1083 N N . ILE A 1 142 ? -7.411 -0.844 14.929 1.00 98.25 142 ILE A N 1
ATOM 1084 C CA . ILE A 1 142 ? -6.626 -1.617 15.888 1.00 98.25 142 ILE A CA 1
ATOM 1085 C C . ILE A 1 142 ? -7.613 -2.362 16.781 1.00 98.25 142 ILE A C 1
ATOM 1087 O O . ILE A 1 142 ? -8.538 -1.743 17.307 1.00 98.25 142 ILE A O 1
ATOM 1091 N N . ILE A 1 143 ? -7.437 -3.669 16.952 1.00 97.25 143 ILE A N 1
ATOM 1092 C CA . ILE A 1 143 ? -8.321 -4.499 17.781 1.00 97.25 143 ILE A CA 1
ATOM 1093 C C . ILE A 1 143 ? -8.101 -4.164 19.268 1.00 97.25 143 ILE A C 1
ATOM 1095 O O . ILE A 1 143 ? -7.000 -3.788 19.674 1.00 97.25 143 ILE A O 1
ATOM 1099 N N . ALA A 1 144 ? -9.135 -4.301 20.104 1.00 96.19 144 ALA A N 1
ATOM 1100 C CA . ALA A 1 144 ? -9.008 -4.116 21.551 1.00 96.19 144 ALA A CA 1
ATOM 1101 C C . ALA A 1 144 ? -7.908 -5.009 22.160 1.00 96.19 144 ALA A C 1
ATOM 1103 O O . ALA A 1 144 ? -7.607 -6.089 21.662 1.00 96.19 144 ALA A O 1
ATOM 1104 N N . ASN A 1 145 ? -7.314 -4.555 23.262 1.00 96.25 145 ASN A N 1
ATOM 1105 C CA . ASN A 1 145 ? -6.202 -5.184 23.986 1.00 96.25 145 ASN A CA 1
ATOM 1106 C C . ASN A 1 145 ? -4.883 -5.338 23.203 1.00 96.25 145 ASN A C 1
ATOM 1108 O O . ASN A 1 145 ? -3.942 -5.960 23.711 1.00 96.25 145 ASN A O 1
ATOM 1112 N N . SER A 1 146 ? -4.775 -4.721 22.022 1.00 97.75 146 SER A N 1
ATOM 1113 C CA . SER A 1 146 ? -3.551 -4.694 21.216 1.00 97.75 146 SER A CA 1
ATOM 1114 C C . SER A 1 146 ? -2.464 -3.806 21.819 1.00 97.75 146 SER A C 1
ATOM 1116 O O . SER A 1 146 ? -2.737 -2.844 22.539 1.00 97.75 146 SER A O 1
ATOM 1118 N N . ILE A 1 147 ? -1.212 -4.130 21.494 1.00 98.12 147 ILE A N 1
ATOM 1119 C CA . ILE A 1 147 ? -0.025 -3.375 21.902 1.00 98.12 147 ILE A CA 1
ATOM 1120 C C . ILE A 1 147 ? 0.359 -2.404 20.785 1.00 98.12 147 ILE A C 1
ATOM 1122 O O . ILE A 1 147 ? 0.594 -2.822 19.650 1.00 98.12 147 ILE A O 1
ATOM 1126 N N . ILE A 1 148 ? 0.489 -1.128 21.136 1.00 98.38 148 ILE A N 1
ATOM 1127 C CA . ILE A 1 148 ? 1.095 -0.093 20.297 1.00 98.38 148 ILE A CA 1
ATOM 1128 C C . ILE A 1 148 ? 2.530 0.131 20.783 1.00 98.38 148 ILE A C 1
ATOM 1130 O O . ILE A 1 148 ? 2.770 0.214 21.990 1.00 98.38 148 ILE A O 1
ATOM 1134 N N . ARG A 1 149 ? 3.486 0.222 19.856 1.00 98.56 149 ARG A N 1
ATOM 1135 C CA . ARG A 1 149 ? 4.931 0.323 20.122 1.00 98.56 149 ARG A CA 1
ATOM 1136 C C . ARG A 1 149 ? 5.549 1.574 19.502 1.00 98.56 149 ARG A C 1
ATOM 1138 O O . ARG A 1 149 ? 4.989 2.134 18.564 1.00 98.56 149 ARG A O 1
ATOM 1145 N N . SER A 1 150 ? 6.717 1.980 19.997 1.00 98.00 150 SER A N 1
ATOM 1146 C CA . SER A 1 150 ? 7.501 3.109 19.462 1.00 98.00 150 SER A CA 1
ATOM 1147 C C . SER A 1 150 ? 8.237 2.791 18.159 1.00 98.00 150 SER A C 1
ATOM 1149 O O . SER A 1 150 ? 8.508 3.687 17.366 1.00 98.00 150 SER A O 1
ATOM 1151 N N . ALA A 1 151 ? 8.527 1.514 17.925 1.00 97.56 151 ALA A N 1
ATOM 1152 C CA . ALA A 1 151 ? 9.143 0.973 16.720 1.00 97.56 151 ALA A CA 1
ATOM 1153 C C . ALA A 1 151 ? 8.676 -0.482 16.516 1.00 97.56 151 ALA A C 1
ATOM 1155 O O . ALA A 1 151 ? 8.167 -1.093 17.468 1.00 97.56 151 ALA A O 1
ATOM 1156 N N . PRO A 1 152 ? 8.874 -1.079 15.327 1.00 96.44 152 PRO A N 1
ATOM 1157 C CA . PRO A 1 152 ? 8.770 -2.524 15.142 1.00 96.44 152 PRO A CA 1
ATOM 1158 C C . PRO A 1 152 ? 9.564 -3.277 16.217 1.00 96.44 152 PRO A C 1
ATOM 1160 O O . PRO A 1 152 ? 10.757 -3.046 16.376 1.00 96.44 152 PRO A O 1
ATOM 1163 N N . ASN A 1 153 ? 8.894 -4.142 16.984 1.00 94.88 153 ASN A N 1
ATOM 1164 C CA . ASN A 1 153 ? 9.460 -4.859 18.142 1.00 94.88 153 ASN A CA 1
ATOM 1165 C C . ASN A 1 153 ? 10.073 -3.979 19.256 1.00 94.88 153 ASN A C 1
ATOM 1167 O O . ASN A 1 153 ? 10.653 -4.513 20.195 1.00 94.88 153 ASN A O 1
ATOM 1171 N N . GLY A 1 154 ? 9.915 -2.655 19.197 1.00 96.06 154 GLY A N 1
ATOM 1172 C CA . GLY A 1 154 ? 10.440 -1.725 20.195 1.00 96.06 154 GLY A CA 1
ATOM 1173 C C . GLY A 1 154 ? 9.584 -1.637 21.460 1.00 96.06 154 GLY A C 1
ATOM 1174 O O . GLY A 1 154 ? 8.654 -2.425 21.674 1.00 96.06 154 GLY A O 1
ATOM 1175 N N . SER A 1 155 ? 9.877 -0.633 22.286 1.00 97.81 155 SER A N 1
ATOM 1176 C CA . SER A 1 155 ? 9.186 -0.377 23.552 1.00 97.81 155 SER A CA 1
ATOM 1177 C C . SER A 1 155 ? 7.677 -0.217 23.376 1.00 97.81 155 SER A C 1
ATOM 1179 O O . SER A 1 155 ? 7.191 0.343 22.390 1.00 97.81 155 SER A O 1
ATOM 1181 N N . ILE A 1 156 ? 6.927 -0.706 24.360 1.00 98.12 156 ILE A N 1
ATOM 1182 C CA . ILE A 1 156 ? 5.472 -0.563 24.413 1.00 98.12 156 ILE A CA 1
ATOM 1183 C C . ILE A 1 156 ? 5.130 0.887 24.767 1.00 98.12 156 ILE A C 1
ATOM 1185 O O . ILE A 1 156 ? 5.621 1.410 25.761 1.00 98.12 156 ILE A O 1
ATOM 1189 N N . ILE A 1 157 ? 4.266 1.516 23.969 1.00 97.75 157 ILE A N 1
ATOM 1190 C CA . ILE A 1 157 ? 3.659 2.816 24.281 1.00 97.75 157 ILE A CA 1
ATOM 1191 C C . ILE A 1 157 ? 2.413 2.603 25.141 1.00 97.75 157 ILE A C 1
ATOM 1193 O O . ILE A 1 157 ? 2.246 3.251 26.168 1.00 97.75 157 ILE A O 1
ATOM 1197 N N . ILE A 1 158 ? 1.509 1.719 24.703 1.00 97.56 158 ILE A N 1
ATOM 1198 C CA . ILE A 1 158 ? 0.243 1.456 25.394 1.00 97.56 158 ILE A CA 1
ATOM 1199 C C . ILE A 1 158 ? -0.339 0.101 24.986 1.00 97.56 158 ILE A C 1
ATOM 1201 O O . ILE A 1 158 ? -0.132 -0.372 23.865 1.00 97.56 158 ILE A O 1
ATOM 1205 N N . ARG A 1 159 ? -1.128 -0.494 25.885 1.00 97.44 159 ARG A N 1
ATOM 1206 C CA . ARG A 1 159 ? -2.112 -1.525 25.545 1.00 97.44 159 ARG A CA 1
ATOM 1207 C C . ARG A 1 159 ? -3.498 -0.890 25.464 1.00 97.44 159 ARG A C 1
ATOM 1209 O O . ARG A 1 159 ? -4.004 -0.371 26.457 1.00 97.44 159 ARG A O 1
ATOM 1216 N N . THR A 1 160 ? -4.113 -0.901 24.288 1.00 95.50 160 THR A N 1
ATOM 1217 C CA . THR A 1 160 ? -5.404 -0.234 24.073 1.00 95.50 160 THR A CA 1
ATOM 1218 C C . THR A 1 160 ? -6.526 -1.021 24.738 1.00 95.50 160 THR A C 1
ATOM 1220 O O . THR A 1 160 ? -6.696 -2.190 24.427 1.00 95.50 160 THR A O 1
ATOM 1223 N N . TRP A 1 161 ? -7.345 -0.416 25.597 1.00 95.75 161 TRP A N 1
ATOM 1224 C CA . TRP A 1 161 ? -8.490 -1.133 26.185 1.00 95.75 161 TRP A CA 1
ATOM 1225 C C . TRP A 1 161 ? -9.654 -1.318 25.191 1.00 95.75 161 TRP A C 1
ATOM 1227 O O . TRP A 1 161 ? -10.445 -2.245 25.327 1.00 95.75 161 TRP A O 1
ATOM 1237 N N . ARG A 1 162 ? -9.743 -0.446 24.177 1.00 95.56 162 ARG A N 1
ATOM 1238 C CA . ARG A 1 162 ? -10.777 -0.440 23.134 1.00 95.56 162 ARG A CA 1
ATOM 1239 C C . ARG A 1 162 ? -10.174 -0.460 21.734 1.00 95.56 162 ARG A C 1
ATOM 1241 O O . ARG A 1 162 ? -9.004 -0.098 21.595 1.00 95.56 162 ARG A O 1
ATOM 1248 N N . PRO A 1 163 ? -10.969 -0.765 20.696 1.00 97.44 163 PRO A N 1
ATOM 1249 C CA . PRO A 1 163 ? -10.522 -0.569 19.333 1.00 97.44 163 PRO A CA 1
ATOM 1250 C C . PRO A 1 163 ? -10.297 0.914 19.010 1.00 97.44 163 PRO A C 1
ATOM 1252 O O . PRO A 1 163 ? -11.004 1.795 19.522 1.00 97.44 163 PRO A O 1
ATOM 1255 N N . LEU A 1 164 ? -9.320 1.187 18.146 1.00 97.06 164 LEU A N 1
ATOM 1256 C CA . LEU A 1 164 ? -8.979 2.529 17.665 1.00 97.06 164 LEU A CA 1
ATOM 1257 C C . LEU A 1 164 ? -8.987 2.542 16.139 1.00 97.06 164 LEU A C 1
ATOM 1259 O O . LEU A 1 164 ? -8.311 1.720 15.532 1.00 97.06 164 LEU A O 1
ATOM 1263 N N . LEU A 1 165 ? -9.706 3.477 15.520 1.00 97.38 165 LEU A N 1
ATOM 1264 C CA . LEU A 1 165 ? -9.577 3.722 14.087 1.00 97.38 165 LEU A CA 1
ATOM 1265 C C . LEU A 1 165 ? -8.338 4.580 13.836 1.00 97.38 165 LEU A C 1
ATOM 1267 O O . LEU A 1 165 ? -8.211 5.660 14.414 1.00 97.38 165 LEU A O 1
ATOM 1271 N N . VAL A 1 166 ? -7.432 4.104 12.987 1.00 97.69 166 VAL A N 1
ATOM 1272 C CA . VAL A 1 166 ? -6.196 4.812 12.645 1.00 97.69 166 VAL A CA 1
ATOM 1273 C C . VAL A 1 166 ? -5.976 4.798 11.138 1.00 97.69 166 VAL A C 1
ATOM 1275 O O . VAL A 1 166 ? -6.308 3.825 10.460 1.00 97.69 166 VAL A O 1
ATOM 1278 N N . SER A 1 167 ? -5.382 5.873 10.628 1.00 97.81 167 SER A N 1
ATOM 1279 C CA . SER A 1 167 ? -4.825 5.931 9.278 1.00 97.81 167 SER A CA 1
ATOM 1280 C C . SER A 1 167 ? -3.308 5.878 9.373 1.00 97.81 167 SER A C 1
ATOM 1282 O O . SER A 1 167 ? -2.716 6.542 10.227 1.00 97.81 167 SER A O 1
ATOM 1284 N N . GLY A 1 168 ? -2.680 5.075 8.523 1.00 97.69 168 GLY A N 1
ATOM 1285 C CA . GLY A 1 168 ? -1.243 4.866 8.577 1.00 97.69 168 GLY A CA 1
ATOM 1286 C C . GLY A 1 168 ? -0.677 4.170 7.351 1.00 97.69 168 GLY A C 1
ATOM 1287 O O . GLY A 1 168 ? -1.390 3.797 6.424 1.00 97.69 168 GLY A O 1
ATOM 1288 N N . THR A 1 169 ? 0.633 3.976 7.380 1.00 98.00 169 THR A N 1
ATOM 1289 C CA . THR A 1 169 ? 1.428 3.354 6.325 1.00 98.00 169 THR A CA 1
ATOM 1290 C C . THR A 1 169 ? 1.740 1.905 6.669 1.00 98.00 169 THR A C 1
ATOM 1292 O O . THR A 1 169 ? 2.231 1.623 7.763 1.00 98.00 169 THR A O 1
ATOM 1295 N N . ILE A 1 170 ? 1.511 0.980 5.740 1.00 96.62 170 ILE A N 1
ATOM 1296 C CA . ILE A 1 170 ? 1.970 -0.403 5.894 1.00 96.62 170 ILE A CA 1
ATOM 1297 C C . ILE A 1 170 ? 3.480 -0.464 5.643 1.00 96.62 170 ILE A C 1
ATOM 1299 O O . ILE A 1 170 ? 3.950 -0.165 4.546 1.00 96.62 170 ILE A O 1
ATOM 1303 N N . GLU A 1 171 ? 4.225 -0.929 6.642 1.00 92.19 171 GLU A N 1
ATOM 1304 C CA . GLU A 1 171 ? 5.656 -1.228 6.576 1.00 92.19 171 GLU A CA 1
ATOM 1305 C C . GLU A 1 171 ? 5.869 -2.724 6.878 1.00 92.19 171 GLU A C 1
ATOM 1307 O O . GLU A 1 171 ? 6.220 -3.142 7.985 1.00 92.19 171 GLU A O 1
ATOM 1312 N N . GLY A 1 172 ? 5.601 -3.569 5.875 1.00 88.94 172 GLY A N 1
ATOM 1313 C CA . GLY A 1 172 ? 5.680 -5.025 6.003 1.00 88.94 172 GLY A CA 1
ATOM 1314 C C . GLY A 1 172 ? 4.663 -5.575 7.009 1.00 88.94 172 GLY A C 1
ATOM 1315 O O . GLY A 1 172 ? 3.461 -5.536 6.768 1.00 88.94 172 GLY A O 1
ATOM 1316 N N . ALA A 1 173 ? 5.140 -6.108 8.138 1.00 93.62 173 ALA A N 1
ATOM 1317 C CA . ALA A 1 173 ? 4.288 -6.686 9.185 1.00 93.62 173 ALA A CA 1
ATOM 1318 C C . ALA A 1 173 ? 3.680 -5.646 10.150 1.00 93.62 173 ALA A C 1
ATOM 1320 O O . ALA A 1 173 ? 2.967 -6.020 11.084 1.00 93.62 173 ALA A O 1
ATOM 1321 N N . TRP A 1 174 ? 3.951 -4.355 9.945 1.00 96.94 174 TRP A N 1
ATOM 1322 C CA . TRP A 1 174 ? 3.562 -3.277 10.853 1.00 96.94 174 TRP A CA 1
ATOM 1323 C C . TRP A 1 174 ? 2.733 -2.215 10.140 1.00 96.94 174 TRP A C 1
ATOM 1325 O O . TRP A 1 174 ? 2.983 -1.889 8.983 1.00 96.94 174 TRP A O 1
ATOM 1335 N N . LEU A 1 175 ? 1.767 -1.649 10.855 1.00 98.25 175 LEU A N 1
ATOM 1336 C CA . LEU A 1 175 ? 1.110 -0.403 10.490 1.00 98.25 175 LEU A CA 1
ATOM 1337 C C . LEU A 1 175 ? 1.764 0.722 11.288 1.00 98.25 175 LEU A C 1
ATOM 1339 O O . LEU A 1 175 ? 1.691 0.729 12.519 1.00 98.25 175 LEU A O 1
ATOM 1343 N N . LYS A 1 176 ? 2.396 1.655 10.583 1.00 98.25 176 LYS A N 1
ATOM 1344 C CA . LYS A 1 176 ? 2.982 2.877 11.129 1.00 98.25 176 LYS A CA 1
ATOM 1345 C C . LYS A 1 176 ? 1.968 4.008 11.069 1.00 98.25 176 LYS A C 1
ATOM 1347 O O . LYS A 1 176 ? 1.411 4.277 10.011 1.00 98.25 176 LYS A O 1
ATOM 1352 N N . PHE A 1 177 ? 1.739 4.690 12.177 1.00 98.38 177 PHE A N 1
ATOM 1353 C CA . PHE A 1 177 ? 0.759 5.771 12.276 1.00 98.38 177 PHE A CA 1
ATOM 1354 C C . PHE A 1 177 ? 1.186 6.780 13.344 1.00 98.38 177 PHE A C 1
ATOM 1356 O O . PHE A 1 177 ? 2.179 6.577 14.044 1.00 98.38 177 PHE A O 1
ATOM 1363 N N . THR A 1 178 ? 0.434 7.869 13.477 1.00 97.88 178 THR A N 1
ATOM 1364 C CA . THR A 1 178 ? 0.650 8.857 14.538 1.00 97.88 178 THR A CA 1
ATOM 1365 C C . THR A 1 178 ? -0.282 8.574 15.709 1.00 97.88 178 THR A C 1
ATOM 1367 O O . THR A 1 178 ? -1.499 8.506 15.542 1.00 97.88 178 THR A O 1
ATOM 1370 N N . TYR A 1 179 ? 0.280 8.449 16.908 1.00 96.38 179 TYR A N 1
ATOM 1371 C CA . TYR A 1 179 ? -0.456 8.326 18.163 1.00 96.38 179 TYR A CA 1
ATOM 1372 C C . TYR A 1 179 ? 0.053 9.376 19.149 1.00 96.38 179 TYR A C 1
ATOM 1374 O O . TYR A 1 179 ? 1.244 9.409 19.450 1.00 96.38 179 TYR A O 1
ATOM 1382 N N . ASN A 1 180 ? -0.834 10.250 19.639 1.00 93.81 180 ASN A N 1
ATOM 1383 C CA . ASN A 1 180 ? -0.484 11.372 20.524 1.00 93.81 180 ASN A CA 1
ATOM 1384 C C . ASN A 1 180 ? 0.709 12.197 19.999 1.00 93.81 180 ASN A C 1
ATOM 1386 O O . ASN A 1 180 ? 1.688 12.419 20.710 1.00 93.81 180 ASN A O 1
ATOM 1390 N N . SER A 1 181 ? 0.644 12.591 18.723 1.00 95.69 181 SER A N 1
ATOM 1391 C CA . SER A 1 181 ? 1.684 13.367 18.023 1.00 95.69 181 SER A CA 1
ATOM 1392 C C . SER A 1 181 ? 3.059 12.688 17.922 1.00 95.69 181 SER A C 1
ATOM 1394 O O . SER A 1 181 ? 4.040 13.342 17.580 1.00 95.69 181 SER A O 1
ATOM 1396 N N . LYS A 1 182 ? 3.150 11.378 18.185 1.00 96.12 182 LYS A N 1
ATOM 1397 C CA . LYS A 1 182 ? 4.376 10.582 18.041 1.00 96.12 182 LYS A CA 1
ATOM 1398 C C . LYS A 1 182 ? 4.179 9.455 17.035 1.00 96.12 182 LYS A C 1
ATOM 1400 O O . LYS A 1 182 ? 3.081 8.917 16.900 1.00 96.12 182 LYS A O 1
ATOM 1405 N N . THR A 1 183 ? 5.258 9.069 16.361 1.00 97.88 183 THR A N 1
ATOM 1406 C CA . THR A 1 183 ? 5.276 7.868 15.519 1.00 97.88 183 THR A CA 1
ATOM 1407 C C . THR A 1 183 ? 5.024 6.633 16.377 1.00 97.88 183 THR A C 1
ATOM 1409 O O . THR A 1 183 ? 5.648 6.451 17.424 1.00 97.88 183 THR A O 1
ATOM 1412 N N . ALA A 1 184 ? 4.117 5.783 15.918 1.00 98.44 184 ALA A N 1
ATOM 1413 C CA . ALA A 1 184 ? 3.706 4.572 16.595 1.00 98.44 184 ALA A CA 1
ATOM 1414 C C . ALA A 1 184 ? 3.504 3.430 15.597 1.00 98.44 184 ALA A C 1
ATOM 1416 O O . ALA A 1 184 ? 3.265 3.647 14.407 1.00 98.44 184 ALA A O 1
ATOM 1417 N N . TYR A 1 185 ? 3.597 2.205 16.103 1.00 98.56 185 TYR A N 1
ATOM 1418 C CA . TYR A 1 185 ? 3.501 0.987 15.314 1.00 98.56 185 TYR A CA 1
ATOM 1419 C C . TYR A 1 185 ? 2.573 -0.016 15.986 1.00 98.56 185 TYR A C 1
ATOM 1421 O O . TYR A 1 185 ? 2.607 -0.202 17.204 1.00 98.56 185 TYR A O 1
ATOM 1429 N N . VAL A 1 186 ? 1.773 -0.707 15.183 1.00 98.56 186 VAL A N 1
ATOM 1430 C CA . VAL A 1 186 ? 0.964 -1.855 15.606 1.00 98.56 186 VAL A CA 1
ATOM 1431 C C . VAL A 1 186 ? 1.164 -2.993 14.613 1.00 98.56 186 VAL A C 1
ATOM 1433 O O . VAL A 1 186 ? 1.349 -2.754 13.421 1.00 98.56 186 VAL A O 1
ATOM 1436 N N . ALA A 1 187 ? 1.168 -4.236 15.091 1.00 97.81 187 ALA A N 1
ATOM 1437 C CA . ALA A 1 187 ? 1.278 -5.388 14.204 1.00 97.81 187 ALA A CA 1
ATOM 1438 C C . ALA A 1 187 ? 0.054 -5.457 13.276 1.00 97.81 187 ALA A C 1
ATOM 1440 O O . ALA A 1 187 ? -1.081 -5.325 13.735 1.00 97.81 187 ALA A O 1
ATOM 1441 N N . MET A 1 188 ? 0.266 -5.704 11.981 1.00 96.44 188 MET A N 1
ATOM 1442 C CA . MET A 1 188 ? -0.818 -5.798 10.992 1.00 96.44 188 MET A CA 1
ATOM 1443 C C . MET A 1 188 ? -1.827 -6.902 11.330 1.00 96.44 188 MET A C 1
ATOM 1445 O O . MET A 1 188 ? -3.018 -6.734 11.073 1.00 96.44 188 MET A O 1
ATOM 1449 N N . SER A 1 189 ? -1.373 -7.990 11.959 1.00 96.62 189 SER A N 1
ATOM 1450 C CA . SER A 1 189 ? -2.223 -9.081 12.460 1.00 96.62 189 SER A CA 1
ATOM 1451 C C . SER A 1 189 ? -3.197 -8.652 13.564 1.00 96.62 189 SER A C 1
ATOM 1453 O O . SER A 1 189 ? -4.175 -9.345 13.812 1.00 96.62 189 SER A O 1
ATOM 1455 N N . LEU A 1 190 ? -2.961 -7.502 14.203 1.00 97.69 190 LEU A N 1
ATOM 1456 C CA . LEU A 1 190 ? -3.819 -6.916 15.236 1.00 97.69 190 LEU A CA 1
ATOM 1457 C C . LEU A 1 190 ? -4.725 -5.804 14.685 1.00 97.69 190 LEU A C 1
ATOM 1459 O O . LEU A 1 190 ? -5.250 -4.982 15.441 1.00 97.69 190 LEU A O 1
ATOM 1463 N N . THR A 1 191 ? -4.892 -5.755 13.363 1.00 98.06 191 THR A N 1
ATOM 1464 C CA . THR A 1 191 ? -5.736 -4.770 12.687 1.00 98.06 191 THR A CA 1
ATOM 1465 C C . THR A 1 191 ? -6.843 -5.440 11.885 1.00 98.06 191 THR A C 1
ATOM 1467 O O . THR A 1 191 ? -6.672 -6.544 11.373 1.00 98.06 191 THR A O 1
ATOM 1470 N N . THR A 1 192 ? -7.970 -4.753 11.726 1.00 97.81 192 THR A N 1
ATOM 1471 C CA . THR A 1 192 ? -9.105 -5.222 10.926 1.00 97.81 192 THR A CA 1
ATOM 1472 C C . THR A 1 192 ? -9.727 -4.081 10.123 1.00 97.81 192 THR A C 1
ATOM 1474 O O . THR A 1 192 ? -9.636 -2.911 10.499 1.00 97.81 192 THR A O 1
ATOM 1477 N N . THR A 1 193 ? -10.342 -4.419 8.992 1.00 96.75 193 THR A N 1
ATOM 1478 C CA . THR A 1 193 ? -11.184 -3.506 8.203 1.00 96.75 193 THR A CA 1
ATOM 1479 C C . THR A 1 193 ? -12.655 -3.584 8.613 1.00 96.75 193 THR A C 1
ATOM 1481 O O . THR A 1 193 ? -13.412 -2.656 8.343 1.00 96.75 193 THR A O 1
ATOM 1484 N N . GLY A 1 194 ? -13.064 -4.670 9.276 1.00 96.94 194 GLY A N 1
ATOM 1485 C CA . GLY A 1 194 ? -14.419 -4.839 9.788 1.00 96.94 194 GLY A CA 1
ATOM 1486 C C . GLY A 1 194 ? -14.652 -4.011 11.048 1.00 96.94 194 GLY A C 1
ATOM 1487 O O . GLY A 1 194 ? -13.726 -3.772 11.816 1.00 96.94 194 GLY A O 1
ATOM 1488 N N . ASN A 1 195 ? -15.900 -3.603 11.272 1.00 97.50 195 ASN A N 1
ATOM 1489 C CA . ASN A 1 195 ? -16.310 -2.853 12.458 1.00 97.50 195 ASN A CA 1
ATOM 1490 C C . ASN A 1 195 ? -16.182 -3.735 13.717 1.00 97.50 195 ASN A C 1
ATOM 1492 O O . ASN A 1 195 ? -16.964 -4.678 13.867 1.00 97.50 195 ASN A O 1
ATOM 1496 N N . PRO A 1 196 ? -15.219 -3.473 14.621 1.00 97.25 196 PRO A N 1
ATOM 1497 C CA . PRO A 1 196 ? -14.990 -4.330 15.775 1.00 97.25 196 PRO A CA 1
ATOM 1498 C C . PRO A 1 196 ? -16.073 -4.126 16.835 1.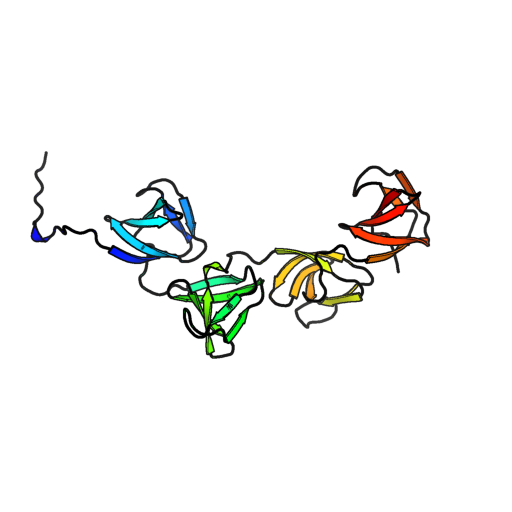00 97.25 196 PRO A C 1
ATOM 1500 O O . PRO A 1 196 ? -16.558 -3.011 17.047 1.00 97.25 196 PRO A O 1
ATOM 1503 N N . ALA A 1 197 ? -16.414 -5.199 17.547 1.00 96.81 197 ALA A N 1
ATOM 1504 C CA . ALA A 1 197 ? -17.279 -5.111 18.714 1.00 96.81 197 ALA A CA 1
ATOM 1505 C C . ALA A 1 197 ? -16.629 -4.253 19.810 1.00 96.81 197 ALA A C 1
ATOM 1507 O O . ALA A 1 197 ? -15.411 -4.277 20.016 1.00 96.81 197 ALA A O 1
ATOM 1508 N N . MET A 1 198 ? -17.454 -3.497 20.527 1.00 95.62 198 MET A N 1
ATOM 1509 C CA . MET A 1 198 ? -17.018 -2.670 21.642 1.00 95.62 198 MET A CA 1
ATOM 1510 C C . MET A 1 198 ? -18.119 -2.584 22.693 1.00 95.62 198 MET A C 1
ATOM 1512 O O . MET A 1 198 ? -19.290 -2.385 22.376 1.00 95.62 198 MET A O 1
ATOM 1516 N N . THR A 1 199 ? -17.723 -2.701 23.958 1.00 97.00 199 THR A N 1
ATOM 1517 C CA . THR A 1 199 ? -18.577 -2.395 25.105 1.00 97.00 199 THR A CA 1
ATOM 1518 C C . THR A 1 199 ? -17.823 -1.473 26.049 1.00 97.00 199 THR A C 1
ATOM 1520 O O . THR A 1 199 ? -16.615 -1.626 26.229 1.00 97.00 199 THR A O 1
ATOM 1523 N N . GLY A 1 200 ? -18.524 -0.507 26.626 1.00 97.56 200 GLY A N 1
ATOM 1524 C CA . GLY A 1 200 ? -17.978 0.371 27.651 1.00 97.56 200 GLY A CA 1
ATOM 1525 C C . GLY A 1 200 ? -19.073 1.146 28.365 1.00 97.56 200 GLY A C 1
ATOM 1526 O O . GLY A 1 200 ? -20.242 1.099 27.980 1.00 97.56 200 GLY A O 1
ATOM 1527 N N . TYR A 1 201 ? -18.679 1.877 29.395 1.00 98.25 201 TYR A N 1
ATOM 1528 C CA . TYR A 1 201 ? -19.575 2.680 30.215 1.00 98.25 201 TYR A CA 1
ATOM 1529 C C . TYR A 1 201 ? -19.344 4.162 29.953 1.00 98.25 201 TYR A C 1
ATOM 1531 O O . TYR A 1 201 ? -18.205 4.611 29.792 1.00 98.25 201 TYR A O 1
ATOM 1539 N N . ALA A 1 202 ? -20.421 4.938 29.917 1.00 98.19 202 ALA A N 1
ATOM 1540 C CA . ALA A 1 202 ? -20.351 6.380 29.736 1.00 98.19 202 ALA A CA 1
ATOM 1541 C C . ALA A 1 202 ? -19.513 7.045 30.850 1.00 98.19 202 ALA A C 1
ATOM 1543 O O . ALA A 1 202 ? -19.753 6.838 32.045 1.00 98.19 202 ALA A O 1
ATOM 1544 N N . LYS A 1 203 ? -18.506 7.845 30.473 1.00 97.75 203 LYS A N 1
ATOM 1545 C CA . LYS A 1 203 ? -17.692 8.630 31.426 1.00 97.75 203 LYS A CA 1
ATOM 1546 C C . LYS A 1 203 ? -18.468 9.796 32.039 1.00 97.75 203 LYS A C 1
ATOM 1548 O O . LYS A 1 203 ? -18.165 10.213 33.148 1.00 97.75 203 LYS A O 1
ATOM 1553 N N . GLN A 1 204 ? -19.441 10.299 31.293 1.00 97.44 204 GLN A N 1
ATOM 1554 C CA . GLN A 1 204 ? -20.257 11.477 31.568 1.00 97.44 204 GLN A CA 1
ATOM 1555 C C . GLN A 1 204 ? -21.588 11.328 30.820 1.00 97.44 204 GLN A C 1
ATOM 1557 O O . GLN A 1 204 ? -21.757 10.358 30.081 1.00 97.44 204 GLN A O 1
ATOM 1562 N N . THR A 1 205 ? -22.501 12.291 30.946 1.00 97.88 205 THR A N 1
ATOM 1563 C CA . THR A 1 205 ? -23.690 12.339 30.084 1.00 97.88 205 THR A CA 1
ATOM 1564 C C . THR A 1 205 ? -23.275 12.452 28.616 1.00 97.88 205 THR A C 1
ATOM 1566 O O . THR A 1 205 ? -22.546 13.373 28.244 1.00 97.88 205 THR A O 1
ATOM 1569 N N . LEU A 1 206 ? -23.703 11.505 27.777 1.00 97.19 206 LEU A N 1
ATOM 1570 C CA . LEU A 1 206 ? -23.358 11.473 26.352 1.00 97.19 206 LEU A CA 1
ATOM 1571 C C . LEU A 1 206 ? -24.558 11.839 25.494 1.00 97.19 206 LEU A C 1
ATOM 1573 O O . LEU A 1 206 ? -25.670 11.389 25.753 1.00 97.19 206 LEU A O 1
ATOM 1577 N N . TYR A 1 207 ? -24.301 12.585 24.423 1.00 97.44 207 TYR A N 1
ATOM 1578 C CA . TYR A 1 207 ? -25.281 12.845 23.377 1.00 97.44 207 TYR A CA 1
ATOM 1579 C C . TYR A 1 207 ? -25.392 11.659 22.423 1.00 97.44 207 TYR A C 1
ATOM 1581 O O . TYR A 1 207 ? -24.395 11.224 21.838 1.00 97.44 207 TYR A O 1
ATOM 1589 N N . VAL A 1 208 ? -26.617 11.179 22.246 1.00 97.50 208 VAL A N 1
ATOM 1590 C CA . VAL A 1 208 ? -26.980 10.120 21.304 1.00 97.50 208 VAL A CA 1
ATOM 1591 C C . VAL A 1 208 ? -27.374 10.753 19.973 1.00 97.50 208 VAL A C 1
ATOM 1593 O O . VAL A 1 208 ? -28.010 11.807 19.952 1.00 97.50 208 VAL A O 1
ATOM 1596 N N . ARG A 1 209 ? -26.994 10.125 18.857 1.00 97.50 209 ARG A N 1
ATOM 1597 C CA . ARG A 1 209 ? -27.303 10.573 17.484 1.00 97.50 209 ARG A CA 1
ATOM 1598 C C . ARG A 1 209 ? -27.813 9.387 16.659 1.00 97.50 209 ARG A C 1
ATOM 1600 O O . ARG A 1 209 ? -27.304 8.287 16.845 1.00 97.50 209 ARG A O 1
ATOM 1607 N N . TYR A 1 210 ? -28.758 9.575 15.734 1.00 95.75 210 TYR A N 1
ATOM 1608 C CA . TYR A 1 210 ? -29.198 8.484 14.835 1.00 95.75 210 TYR A CA 1
ATOM 1609 C C . TYR A 1 210 ? -28.230 8.215 13.679 1.00 95.75 210 TYR A C 1
ATOM 1611 O O . TYR A 1 210 ? -28.230 7.128 13.113 1.00 95.75 210 TYR A O 1
ATOM 1619 N N . THR A 1 211 ? -27.372 9.177 13.348 1.00 93.44 211 THR A N 1
ATOM 1620 C CA . THR A 1 211 ? -26.310 9.026 12.350 1.00 93.44 211 THR A CA 1
ATOM 1621 C C . THR A 1 211 ? -24.991 9.563 12.903 1.00 93.44 211 THR A C 1
ATOM 1623 O O . THR A 1 211 ? -24.997 10.435 13.784 1.00 93.44 211 THR A O 1
ATOM 1626 N N . PRO A 1 212 ? -23.835 9.072 12.419 1.00 90.81 212 PRO A N 1
ATOM 1627 C CA . PRO A 1 212 ? -22.549 9.652 12.779 1.00 90.81 212 PRO A CA 1
ATOM 1628 C C . PRO A 1 212 ? -22.517 11.151 12.466 1.00 90.81 212 PRO A C 1
ATOM 1630 O O . PRO A 1 212 ? -22.837 11.556 11.354 1.00 90.81 212 PRO A O 1
ATOM 1633 N N . ASN A 1 213 ? -22.141 11.969 13.451 1.00 83.88 213 ASN A N 1
ATOM 1634 C CA . ASN A 1 213 ? -22.121 13.438 13.369 1.00 83.88 213 ASN A CA 1
ATOM 1635 C C . ASN A 1 213 ? -23.475 14.128 13.053 1.00 83.88 213 ASN A C 1
ATOM 1637 O O . ASN A 1 213 ? -23.485 15.340 12.866 1.00 83.88 213 ASN A O 1
ATOM 1641 N N . GLY A 1 214 ? -24.609 13.412 13.028 1.00 90.19 214 GLY A N 1
ATOM 1642 C CA . GLY A 1 214 ? -25.947 14.003 12.842 1.00 90.19 214 GLY A CA 1
ATOM 1643 C C . GLY A 1 214 ? -26.477 14.705 14.096 1.00 90.19 214 GLY A C 1
ATOM 1644 O O . GLY A 1 214 ? -25.786 14.750 15.106 1.00 90.19 214 GLY A O 1
ATOM 1645 N N . SER A 1 215 ? -27.703 15.233 14.084 1.00 93.88 215 SER A N 1
ATOM 1646 C CA . SER A 1 215 ? -28.296 15.924 15.245 1.00 93.88 215 SER A CA 1
ATOM 1647 C C . SER A 1 215 ? -28.376 15.050 16.504 1.00 93.88 215 SER A C 1
ATOM 1649 O O . SER A 1 215 ? -28.453 13.822 16.431 1.00 93.88 215 SER A O 1
ATOM 1651 N N . VAL A 1 216 ? -28.348 15.695 17.673 1.00 95.94 216 VAL A N 1
ATOM 1652 C CA . VAL A 1 216 ? -28.576 15.028 18.962 1.00 95.94 216 VAL A CA 1
ATOM 1653 C C . VAL A 1 216 ? -30.048 14.643 19.071 1.00 95.94 216 VAL A C 1
ATOM 1655 O O . VAL A 1 216 ? -30.919 15.457 18.787 1.00 95.94 216 VAL A O 1
ATOM 1658 N N . VAL A 1 217 ? -30.314 13.403 19.476 1.00 95.50 217 VAL A N 1
ATOM 1659 C CA . VAL A 1 217 ? -31.669 12.821 19.548 1.00 95.50 217 VAL A CA 1
ATOM 1660 C C . VAL A 1 217 ? -32.035 12.346 20.951 1.00 95.50 217 VAL A C 1
ATOM 1662 O O . VAL A 1 217 ? -33.155 11.908 21.189 1.00 95.50 217 VAL A O 1
ATOM 1665 N N . GLY A 1 218 ? -31.082 12.403 21.877 1.00 96.06 218 GLY A N 1
ATOM 1666 C CA . GLY A 1 218 ? -31.260 11.991 23.259 1.00 96.06 218 GLY A CA 1
ATOM 1667 C C . GLY A 1 218 ? -29.946 12.031 24.024 1.00 96.06 218 GLY A C 1
ATOM 1668 O O . GLY A 1 218 ? -28.894 12.395 23.483 1.00 96.06 218 GLY A O 1
ATOM 1669 N N . THR A 1 219 ? -30.007 11.629 25.286 1.00 97.62 219 THR A N 1
ATOM 1670 C CA . THR A 1 219 ? -28.843 11.516 26.160 1.00 97.62 219 THR A CA 1
ATOM 1671 C C . THR A 1 219 ? -28.821 10.171 26.870 1.00 97.62 219 THR A C 1
ATOM 1673 O O . THR A 1 219 ? -29.853 9.524 27.063 1.00 97.62 219 THR A O 1
ATOM 1676 N N . ILE A 1 220 ? -27.621 9.746 27.258 1.00 97.06 220 ILE A N 1
ATOM 1677 C CA . ILE A 1 220 ? -27.422 8.653 28.212 1.00 97.06 220 ILE A CA 1
ATOM 1678 C C . ILE A 1 220 ? -26.595 9.163 29.394 1.00 97.06 220 ILE A C 1
ATOM 1680 O O . ILE A 1 220 ? -25.631 9.899 29.166 1.00 97.06 220 ILE A O 1
ATOM 1684 N N . PRO A 1 221 ? -26.952 8.815 30.642 1.00 97.88 221 PRO A N 1
ATOM 1685 C CA . PRO A 1 221 ? -26.241 9.292 31.822 1.00 97.88 221 PRO A CA 1
ATOM 1686 C C . PRO A 1 221 ? -24.857 8.645 31.961 1.00 97.88 221 PRO A C 1
ATOM 1688 O O . PRO A 1 221 ? -24.555 7.618 31.345 1.00 97.88 221 PRO A O 1
ATOM 1691 N N . ALA A 1 222 ? -24.014 9.227 32.817 1.00 98.06 222 ALA A N 1
ATOM 1692 C CA . ALA A 1 222 ? -22.758 8.604 33.224 1.00 98.06 222 ALA A CA 1
ATOM 1693 C C . ALA A 1 222 ? -23.010 7.196 33.797 1.00 98.06 222 ALA A C 1
ATOM 1695 O O . ALA A 1 222 ? -23.993 6.962 34.493 1.00 98.06 222 ALA A O 1
ATOM 1696 N N . GLY A 1 223 ? -22.126 6.246 33.493 1.00 97.44 223 GLY A N 1
ATOM 1697 C CA . GLY A 1 223 ? -22.284 4.850 33.908 1.00 97.44 223 GLY A CA 1
ATOM 1698 C C . GLY A 1 223 ? -23.265 4.037 33.058 1.00 97.44 223 GLY A C 1
ATOM 1699 O O . GLY A 1 223 ? -23.361 2.832 33.256 1.00 97.44 223 GLY A O 1
ATOM 1700 N N . TYR A 1 224 ? -23.945 4.632 32.071 1.00 97.88 224 TYR A N 1
ATOM 1701 C CA . TYR A 1 224 ? -24.766 3.864 31.135 1.00 97.88 224 TYR A CA 1
ATOM 1702 C C . TYR A 1 224 ? -23.897 2.913 30.298 1.00 97.88 224 TYR A C 1
ATOM 1704 O O . TYR A 1 224 ? -22.881 3.328 29.726 1.00 97.88 224 TYR A O 1
ATOM 1712 N N . LYS A 1 225 ? -24.298 1.639 30.214 1.00 97.94 225 LYS A N 1
ATOM 1713 C CA . LYS A 1 225 ? -23.603 0.611 29.429 1.00 97.94 225 LYS A CA 1
ATOM 1714 C C . LYS A 1 225 ? -23.945 0.754 27.949 1.00 97.94 225 LYS A C 1
ATOM 1716 O O . LYS A 1 225 ? -25.099 0.629 27.555 1.00 97.94 225 LYS A O 1
ATOM 1721 N N . VAL A 1 226 ? -22.928 0.927 27.117 1.00 98.06 226 VAL A N 1
ATOM 1722 C CA . VAL A 1 226 ? -23.049 0.958 25.657 1.00 98.06 226 VAL A CA 1
ATOM 1723 C C . VAL A 1 226 ? -22.380 -0.288 25.100 1.00 98.06 226 VAL A C 1
ATOM 1725 O O . VAL A 1 226 ? -21.197 -0.512 25.351 1.00 98.06 226 VAL A O 1
ATOM 1728 N N . SER A 1 227 ? -23.123 -1.096 24.346 1.00 97.62 227 SER A N 1
ATOM 1729 C CA . SER A 1 227 ? -22.626 -2.315 23.702 1.00 97.62 227 SER A CA 1
ATOM 1730 C C . SER A 1 227 ? -23.056 -2.344 22.240 1.00 97.62 227 SER A C 1
ATOM 1732 O O . SER A 1 227 ? -24.226 -2.120 21.932 1.00 97.62 227 SER A O 1
ATOM 1734 N N . GLY A 1 228 ? -22.106 -2.567 21.335 1.00 97.44 228 GLY A N 1
ATOM 1735 C CA . GLY A 1 228 ? -22.358 -2.534 19.900 1.00 97.44 228 GLY A CA 1
ATOM 1736 C C . GLY A 1 228 ? -21.088 -2.713 19.078 1.00 97.44 228 GLY A C 1
ATOM 1737 O O . GLY A 1 228 ? -20.160 -3.414 19.486 1.00 97.44 228 GLY A O 1
ATOM 1738 N N . VAL A 1 229 ? -21.035 -2.065 17.915 1.00 97.50 229 VAL A N 1
ATOM 1739 C CA . VAL A 1 229 ? -19.881 -2.120 17.001 1.00 97.50 229 VAL A CA 1
ATOM 1740 C C . VAL A 1 229 ? -19.332 -0.728 16.725 1.00 97.50 229 VAL A C 1
ATOM 1742 O O . VAL A 1 229 ? -20.089 0.231 16.594 1.00 97.50 229 VAL A O 1
ATOM 1745 N N . LEU A 1 230 ? -18.014 -0.599 16.625 1.00 96.81 230 LEU A N 1
ATOM 1746 C CA . LEU A 1 230 ? -17.369 0.667 16.298 1.00 96.81 230 LEU A CA 1
ATOM 1747 C C . LEU A 1 230 ? -17.517 0.964 14.797 1.00 96.81 230 LEU A C 1
ATOM 1749 O O . LEU A 1 230 ? -17.132 0.151 13.963 1.00 96.81 230 LEU A O 1
ATOM 1753 N N . VAL A 1 231 ? -18.068 2.130 14.465 1.00 96.12 231 VAL A N 1
ATOM 1754 C CA . VAL A 1 231 ? -18.208 2.675 13.110 1.00 96.12 231 VAL A CA 1
ATOM 1755 C C . VAL A 1 231 ? -17.567 4.060 13.101 1.00 96.12 231 VAL A C 1
ATOM 1757 O O . VAL A 1 231 ? -18.060 4.998 13.735 1.00 96.12 231 VAL A O 1
ATOM 1760 N N . GLY A 1 232 ? -16.432 4.200 12.422 1.00 94.31 232 GLY A N 1
ATOM 1761 C CA . GLY A 1 232 ? -15.624 5.404 12.548 1.00 94.31 232 GLY A CA 1
ATOM 1762 C C . GLY A 1 232 ? -15.043 5.509 13.962 1.00 94.31 232 GLY A C 1
ATOM 1763 O O . GLY A 1 232 ? -14.421 4.584 14.478 1.00 94.31 232 GLY A O 1
ATOM 1764 N N . ASN A 1 233 ? -15.310 6.634 14.622 1.00 94.50 233 ASN A N 1
ATOM 1765 C CA . ASN A 1 233 ? -14.956 6.864 16.026 1.00 94.50 233 ASN A CA 1
ATOM 1766 C C . ASN A 1 233 ? -16.161 6.751 16.981 1.00 94.50 233 ASN A C 1
ATOM 1768 O O . ASN A 1 233 ? -16.076 7.169 18.141 1.00 94.50 233 ASN A O 1
ATOM 1772 N N . MET A 1 234 ? -17.288 6.209 16.505 1.00 97.19 234 MET A N 1
ATOM 1773 C CA . MET A 1 234 ? -18.542 6.118 17.255 1.00 97.19 234 MET A CA 1
ATOM 1774 C C . MET A 1 234 ? -19.001 4.670 17.402 1.00 97.19 234 MET A C 1
ATOM 1776 O O . MET A 1 234 ? -18.851 3.867 16.488 1.00 97.19 234 MET A O 1
ATOM 1780 N N . VAL A 1 235 ? -19.579 4.326 18.547 1.00 97.69 235 VAL A N 1
ATOM 1781 C CA . VAL A 1 235 ? -20.196 3.014 18.754 1.00 97.69 235 VAL A CA 1
ATOM 1782 C C . VAL A 1 235 ? -21.614 3.064 18.209 1.00 97.69 235 VAL A C 1
ATOM 1784 O O . VAL A 1 235 ? -22.414 3.863 18.688 1.00 97.69 235 VAL A O 1
ATOM 1787 N N . ARG A 1 236 ? -21.911 2.219 17.222 1.00 98.06 236 ARG A N 1
ATOM 1788 C CA . ARG A 1 236 ? -23.260 1.936 16.736 1.00 98.06 236 ARG A CA 1
ATOM 1789 C C . ARG A 1 236 ? -23.918 0.917 17.659 1.00 98.06 236 ARG A C 1
ATOM 1791 O O . ARG A 1 236 ? -23.415 -0.201 17.785 1.00 98.06 236 ARG A O 1
ATOM 1798 N N . PHE A 1 237 ? -25.029 1.293 18.271 1.00 97.62 237 PHE A N 1
ATOM 1799 C CA . PHE A 1 237 ? -25.774 0.495 19.246 1.00 97.62 237 PHE A CA 1
ATOM 1800 C C . PHE A 1 237 ? -27.283 0.748 19.112 1.00 97.62 237 PHE A C 1
ATOM 1802 O O . PHE A 1 237 ? -27.703 1.616 18.347 1.00 97.62 237 PHE A O 1
ATOM 1809 N N . THR A 1 238 ? -28.101 -0.004 19.847 1.00 96.94 238 THR A N 1
ATOM 1810 C CA . THR A 1 238 ? -29.554 0.206 19.898 1.00 96.94 238 THR A CA 1
ATOM 1811 C C . THR A 1 238 ? -29.912 1.104 21.079 1.00 96.94 238 THR A C 1
ATOM 1813 O O . THR A 1 238 ? -29.574 0.791 22.218 1.00 96.94 238 THR A O 1
ATOM 1816 N N . TYR A 1 239 ? -30.625 2.197 20.813 1.00 94.94 239 TYR A N 1
ATOM 1817 C CA . TYR A 1 239 ? -31.176 3.115 21.813 1.00 94.94 239 TYR A CA 1
ATOM 1818 C C . TYR A 1 239 ? -32.645 3.370 21.480 1.00 94.94 239 TYR A C 1
ATOM 1820 O O . TYR A 1 239 ? -32.960 3.735 20.348 1.00 94.94 239 TYR A O 1
ATOM 1828 N N . ASN A 1 240 ? -33.547 3.125 22.436 1.00 93.31 240 ASN A N 1
ATOM 1829 C CA . ASN A 1 240 ? -35.002 3.244 22.261 1.00 93.31 240 ASN A CA 1
ATOM 1830 C C . ASN A 1 240 ? -35.521 2.550 20.981 1.00 93.31 240 ASN A C 1
ATOM 1832 O O . ASN A 1 240 ? -36.267 3.129 20.196 1.00 93.31 240 ASN A O 1
ATOM 1836 N N . GLY A 1 241 ? -35.054 1.320 20.730 1.00 94.56 241 GLY A N 1
ATOM 1837 C CA . GLY A 1 241 ? -35.441 0.518 19.561 1.00 94.56 241 GLY A CA 1
ATOM 1838 C C . GLY A 1 241 ? -34.860 0.988 18.221 1.00 94.56 241 GLY A C 1
ATOM 1839 O O . GLY A 1 241 ? -35.180 0.411 17.185 1.00 94.56 241 GLY A O 1
ATOM 1840 N N . ARG A 1 242 ? -33.996 2.012 18.208 1.00 95.69 242 ARG A N 1
ATOM 1841 C CA . ARG A 1 242 ? -33.412 2.585 16.986 1.00 95.69 242 ARG A CA 1
ATOM 1842 C C . ARG A 1 242 ? -31.892 2.490 16.973 1.00 95.69 242 ARG A C 1
ATOM 1844 O O . ARG A 1 242 ? -31.227 2.624 18.002 1.00 95.69 242 ARG A O 1
ATOM 1851 N N . THR A 1 243 ? -31.333 2.314 15.776 1.00 97.00 243 THR A N 1
ATOM 1852 C CA . THR A 1 243 ? -29.881 2.387 15.560 1.00 97.00 243 THR A CA 1
ATOM 1853 C C . THR A 1 243 ? -29.387 3.786 15.901 1.00 97.00 243 THR A C 1
ATOM 1855 O O . THR A 1 243 ? -29.890 4.773 15.372 1.00 97.00 243 THR A O 1
ATOM 1858 N N . SER A 1 244 ? -28.409 3.854 16.794 1.00 97.56 244 SER A N 1
ATOM 1859 C CA . SER A 1 244 ? -27.901 5.093 17.364 1.00 97.56 244 SER A CA 1
ATOM 1860 C C . SER A 1 244 ? -26.391 5.041 17.574 1.00 97.56 244 SER A C 1
ATOM 1862 O O . SER A 1 244 ? -25.772 3.978 17.519 1.00 97.56 244 SER A O 1
ATOM 1864 N N . TYR A 1 245 ? -25.793 6.206 17.803 1.00 98.06 245 TYR A N 1
ATOM 1865 C CA . TYR A 1 245 ? -24.353 6.408 17.842 1.00 98.06 245 TYR A CA 1
ATOM 1866 C C . TYR A 1 245 ? -23.939 7.299 19.012 1.00 98.06 245 TYR A C 1
ATOM 1868 O O . TYR A 1 245 ? -24.559 8.332 19.268 1.00 98.06 245 TYR A O 1
ATOM 1876 N N . VAL A 1 246 ? -22.842 6.928 19.677 1.00 97.75 246 VAL A N 1
ATOM 1877 C CA . VAL A 1 246 ? -22.142 7.744 20.689 1.00 97.75 246 VAL A CA 1
ATOM 1878 C C . VAL A 1 246 ? -20.631 7.685 20.473 1.00 97.75 246 VAL A C 1
ATOM 1880 O O . VAL A 1 246 ? -20.114 6.702 19.944 1.00 97.75 246 VAL A O 1
ATOM 1883 N N . TYR A 1 247 ? -19.890 8.717 20.879 1.00 96.75 247 TYR A N 1
ATOM 1884 C CA . TYR A 1 247 ? -18.433 8.737 20.708 1.00 96.75 247 TYR A CA 1
ATOM 1885 C C . TYR A 1 247 ? -17.725 7.722 21.611 1.00 96.75 247 TYR A C 1
ATOM 1887 O O . TYR A 1 247 ? -17.845 7.761 22.835 1.00 96.75 247 TYR A O 1
ATOM 1895 N N . ALA A 1 248 ? -16.899 6.863 21.007 1.00 96.62 248 ALA A N 1
ATOM 1896 C CA . ALA A 1 248 ? -16.146 5.834 21.723 1.00 96.62 248 ALA A CA 1
ATOM 1897 C C . ALA A 1 248 ? -15.068 6.412 22.657 1.00 96.62 248 ALA A C 1
ATOM 1899 O O . ALA A 1 248 ? -14.702 5.789 23.653 1.00 96.62 248 ALA A O 1
ATOM 1900 N N . SER A 1 249 ? -14.555 7.613 22.364 1.00 95.44 249 SER A N 1
ATOM 1901 C CA . SER A 1 249 ? -13.605 8.332 23.228 1.00 95.44 249 SER A CA 1
ATOM 1902 C C . SER A 1 249 ? -14.198 8.691 24.597 1.00 95.44 249 SER A C 1
ATOM 1904 O O . SER A 1 249 ? -13.456 8.787 25.581 1.00 95.44 249 SER A O 1
ATOM 1906 N N . LEU A 1 250 ? -15.525 8.822 24.677 1.00 96.81 250 LEU A N 1
ATOM 1907 C CA . LEU A 1 250 ? -16.263 9.180 25.888 1.00 96.81 250 LEU A CA 1
ATOM 1908 C C . LEU A 1 250 ? -16.733 7.958 26.698 1.00 96.81 250 LEU A C 1
ATOM 1910 O O . LEU A 1 250 ? -17.409 8.110 27.716 1.00 96.81 250 LEU A O 1
ATOM 1914 N N . LEU A 1 251 ? -16.338 6.752 26.283 1.00 97.69 251 LEU A N 1
ATOM 1915 C CA . LEU A 1 251 ? -16.536 5.517 27.037 1.00 97.69 251 LEU A CA 1
ATOM 1916 C C . LEU A 1 251 ? -15.278 5.157 27.838 1.00 97.69 251 LEU A C 1
ATOM 1918 O O . LEU A 1 251 ? -14.160 5.538 27.474 1.00 97.69 251 LEU A O 1
ATOM 1922 N N . ARG A 1 252 ? -15.468 4.419 28.931 1.00 96.44 252 ARG A N 1
ATOM 1923 C CA . ARG A 1 252 ? -14.431 3.748 29.734 1.00 96.44 252 ARG A CA 1
ATOM 1924 C C . ARG A 1 252 ? -14.726 2.247 29.821 1.00 96.44 252 ARG A C 1
ATOM 1926 O O . ARG A 1 252 ? -15.839 1.835 29.494 1.00 96.44 252 ARG A O 1
ATOM 1933 N N . LYS A 1 253 ? -13.710 1.470 30.207 1.00 92.62 253 LYS A N 1
ATOM 1934 C CA . LYS A 1 253 ? -13.857 0.043 30.520 1.00 92.62 253 LYS A CA 1
ATOM 1935 C C . LYS A 1 253 ? -14.876 -0.152 31.638 1.00 92.62 253 LYS A C 1
ATOM 1937 O O . LYS A 1 253 ? -14.938 0.741 32.513 1.00 92.62 253 LYS A O 1
#